Protein AF-Q8D3G1-F1 (afdb_monomer)

InterPro domains:
  IPR005648 Flagellar hook capping protein [PF03963] (71-129)

Solvent-accessible surface area (backbone atoms only — not comparable to full-atom values): 15738 Å² total; per-residue (Å²): 138,89,83,82,91,84,65,72,72,65,53,54,54,51,53,52,50,49,53,51,50,49,52,50,48,51,51,51,47,52,60,50,62,75,68,69,74,84,89,46,78,64,58,56,50,50,54,50,49,51,52,50,49,51,51,48,50,54,52,51,51,52,53,50,51,52,53,51,52,60,54,55,59,77,73,55,95,43,75,64,61,52,48,54,52,48,52,49,52,51,52,54,45,69,76,69,58,55,94,90,62,76,79,78,61,66,64,58,52,50,54,50,50,53,50,51,50,54,52,48,50,51,51,49,52,50,52,52,52,50,51,53,50,52,52,51,51,53,53,46,54,63,52,54,73,41,46,75,26,42,29,31,28,79,41,81,33,73,34,23,77,90,60,54,35,55,34,34,37,36,32,78,40,61,29,46,31,36,39,41,40,34,32,28,75,83,67,53,70,30,36,36,76,49,68,68,42,63,53,45,78,48,82,44,44,59,91,76,53,79,29,53,62,71,83,60,92,86,50,56,77,70,62,38,36,30,44,53,46,74,50,37,40,30,91,88,71,48,66,45,61,63,45,44,21,22,62,43,43,27,72,42,76,44,80,54,98,93,41,69,28,38,26,31,69,95,74,46,72,41,55,67,85,55,52,76,45,78,103

Foldseek 3Di:
DDDDDDPPPVVVVVVVVVVVVVVVVVVVVVVVVVPPDPVDPVVVVVVVVVVVVVVVVVVVVLVVVVVVLVVQCVPDLDLVSVVVSVVVVVVSQVVDDDPVDRDPCVVVVVVNVVVSVVSVVVVVVVVVVVVLVVVLVVVQVVCVVQAQWKFKFFDWAKDFLPPQFKWWKFFPAWFQKKKKWKAFLVGDIWIDIDGGGGGDIGMDGLVPGPTVVRDDPPDDRSGRIITIDMWTAHPVRDTTDMTIIYMWHFNHWDDDPSAIWTQTPPRDTDHPVRTPDID

Organism: Wigglesworthia glossinidia brevipalpis (NCBI:txid36870)

Structure (mmCIF, N/CA/C/O backbone):
data_AF-Q8D3G1-F1
#
_entry.id   AF-Q8D3G1-F1
#
loop_
_atom_site.group_PDB
_atom_site.id
_atom_site.type_symbol
_atom_site.label_atom_id
_atom_site.label_alt_id
_atom_site.label_comp_id
_atom_site.label_asym_id
_atom_site.label_entity_id
_atom_site.label_seq_id
_atom_site.pdbx_PDB_ins_code
_atom_site.Cartn_x
_atom_site.Cartn_y
_atom_site.Cartn_z
_atom_site.occupancy
_atom_site.B_iso_or_equiv
_atom_site.auth_seq_id
_atom_site.auth_comp_id
_atom_site.auth_asym_id
_atom_site.auth_atom_id
_atom_site.pdbx_PDB_model_num
ATOM 1 N N . MET A 1 1 ? -30.427 -23.379 122.576 1.00 36.78 1 MET A N 1
ATOM 2 C CA . MET A 1 1 ? -29.643 -23.859 121.419 1.00 36.78 1 MET A CA 1
ATOM 3 C C . MET A 1 1 ? -29.770 -22.807 120.321 1.00 36.78 1 MET A C 1
ATOM 5 O O . MET A 1 1 ? -30.874 -22.580 119.852 1.00 36.78 1 MET A O 1
ATOM 9 N N . LYS A 1 2 ? -28.691 -22.062 120.039 1.00 38.62 2 LYS A N 1
ATOM 10 C CA . LYS A 1 2 ? -28.601 -21.089 118.935 1.00 38.62 2 LYS A CA 1
ATOM 11 C C . LYS A 1 2 ? -28.268 -21.859 117.653 1.00 38.62 2 LYS A C 1
ATOM 13 O O . LYS A 1 2 ? -27.357 -22.680 117.692 1.00 38.62 2 LYS A O 1
ATOM 18 N N . ILE A 1 3 ? -28.962 -21.566 116.554 1.00 32.56 3 ILE A N 1
ATOM 19 C CA . ILE A 1 3 ? -28.577 -21.971 115.193 1.00 32.56 3 ILE A CA 1
ATOM 20 C C . ILE A 1 3 ? -28.277 -20.687 114.394 1.00 32.56 3 ILE A C 1
ATOM 22 O O . ILE A 1 3 ? -28.975 -19.691 114.608 1.00 32.56 3 ILE A O 1
ATOM 26 N N . PRO A 1 4 ? -27.225 -20.658 113.550 1.00 42.97 4 PRO A N 1
ATOM 27 C CA . PRO A 1 4 ? -26.613 -19.431 113.056 1.00 42.97 4 PRO A CA 1
ATOM 28 C C . PRO A 1 4 ? -26.935 -19.101 111.585 1.00 42.97 4 PRO A C 1
ATOM 30 O O . PRO A 1 4 ? -26.963 -19.965 110.718 1.00 42.97 4 PRO A O 1
ATOM 33 N N . ILE A 1 5 ? -27.128 -17.802 111.341 1.00 44.50 5 ILE A N 1
ATOM 34 C CA . ILE A 1 5 ? -26.474 -16.943 110.334 1.00 44.50 5 ILE A CA 1
ATOM 35 C C . ILE A 1 5 ? -26.160 -17.606 108.976 1.00 44.50 5 ILE A C 1
ATOM 37 O O . ILE A 1 5 ? -25.036 -18.037 108.731 1.00 44.50 5 ILE A O 1
ATOM 41 N N . SER A 1 6 ? -27.124 -17.577 108.050 1.00 45.88 6 SER A N 1
ATOM 42 C CA . SER A 1 6 ? -26.849 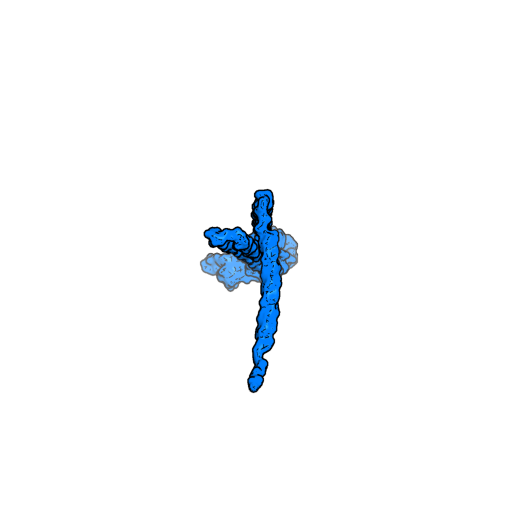-17.662 106.602 1.00 45.88 6 SER A CA 1
ATOM 43 C C . SER A 1 6 ? -27.619 -16.653 105.725 1.00 45.88 6 SER A C 1
ATOM 45 O O . SER A 1 6 ? -27.440 -16.667 104.514 1.00 45.88 6 SER A O 1
ATOM 47 N N . ASP A 1 7 ? -28.354 -15.687 106.297 1.00 49.28 7 ASP A N 1
ATOM 48 C CA . ASP A 1 7 ? -29.241 -14.800 105.508 1.00 49.28 7 ASP A CA 1
ATOM 49 C C . ASP A 1 7 ? -28.819 -13.318 105.378 1.00 49.28 7 ASP A C 1
ATOM 51 O O . ASP A 1 7 ? -29.510 -12.521 104.749 1.00 49.28 7 ASP A O 1
ATOM 55 N N . ILE A 1 8 ? -27.653 -12.909 105.892 1.00 44.62 8 ILE A N 1
ATOM 56 C CA . ILE A 1 8 ? -27.314 -11.469 106.003 1.00 44.62 8 ILE A CA 1
ATOM 57 C C . ILE A 1 8 ? -26.782 -10.848 104.687 1.00 44.62 8 ILE A C 1
ATOM 59 O O . ILE A 1 8 ? -26.778 -9.623 104.541 1.00 44.62 8 ILE A O 1
ATOM 63 N N . SER A 1 9 ? -26.356 -11.641 103.696 1.00 46.28 9 SER A N 1
ATOM 64 C CA . SER A 1 9 ? -25.830 -11.097 102.428 1.00 46.28 9 SER A CA 1
ATOM 65 C C . SER A 1 9 ? -26.921 -10.687 101.432 1.00 46.28 9 SER A C 1
ATOM 67 O O . SER A 1 9 ? -26.758 -9.679 100.754 1.00 46.28 9 SER A O 1
ATOM 69 N N . LYS A 1 10 ? -28.065 -11.383 101.384 1.00 46.00 10 LYS A N 1
ATOM 70 C CA . LYS A 1 10 ? -29.170 -11.022 100.473 1.00 46.00 10 LYS A CA 1
ATOM 71 C C . LYS A 1 10 ? -29.986 -9.826 100.972 1.00 46.00 10 LYS A C 1
ATOM 73 O O . LYS A 1 10 ? -30.471 -9.029 100.172 1.00 46.00 10 LYS A O 1
ATOM 78 N N . GLU A 1 11 ? -30.102 -9.651 102.286 1.00 44.00 11 GLU A N 1
ATOM 79 C CA . GLU A 1 11 ? -30.902 -8.567 102.863 1.00 44.00 11 GLU A CA 1
ATOM 80 C C . GLU A 1 11 ? -30.217 -7.194 102.706 1.00 44.00 11 GLU A C 1
ATOM 82 O O . GLU A 1 11 ? -30.870 -6.210 102.364 1.00 44.00 11 GLU A O 1
ATOM 87 N N . LYS A 1 12 ? -28.879 -7.124 102.814 1.00 46.31 12 LYS A N 1
ATOM 88 C CA . LYS A 1 12 ? -28.128 -5.877 102.566 1.00 46.31 12 LYS A CA 1
ATOM 89 C C . LYS A 1 12 ? -28.212 -5.400 101.114 1.00 46.31 12 LYS A C 1
ATOM 91 O O . LYS A 1 12 ? -28.358 -4.198 100.893 1.00 46.31 12 LYS A O 1
ATOM 96 N N . ASP A 1 13 ? -28.191 -6.315 100.147 1.00 45.22 13 ASP A N 1
ATOM 97 C CA . ASP A 1 13 ? -28.302 -5.960 98.728 1.00 45.22 13 ASP A CA 1
ATOM 98 C C . ASP A 1 13 ? -29.723 -5.504 98.364 1.00 45.22 13 ASP A C 1
ATOM 100 O O . ASP A 1 13 ? -29.891 -4.529 97.630 1.00 45.22 13 ASP A O 1
ATOM 104 N N . THR A 1 14 ? -30.759 -6.119 98.948 1.00 45.56 14 THR A N 1
ATOM 105 C CA . THR A 1 14 ? -32.155 -5.682 98.741 1.00 45.56 14 THR A CA 1
ATOM 106 C C . THR A 1 14 ? -32.476 -4.338 99.402 1.00 45.56 14 THR A C 1
ATOM 108 O O . THR A 1 14 ? -33.188 -3.528 98.808 1.00 45.56 14 THR A O 1
ATOM 111 N N . ILE A 1 15 ? -31.914 -4.035 100.579 1.00 49.28 15 ILE A N 1
ATOM 112 C CA . ILE A 1 15 ? -32.082 -2.729 101.244 1.00 49.28 15 ILE A CA 1
ATOM 113 C C . ILE A 1 15 ? -31.368 -1.620 100.459 1.00 49.28 15 ILE A C 1
ATOM 115 O O . ILE A 1 15 ? -31.908 -0.522 100.310 1.00 49.28 15 ILE A O 1
ATOM 119 N N . ASN A 1 16 ? -30.185 -1.899 99.903 1.00 51.44 16 ASN A N 1
ATOM 120 C CA . ASN A 1 16 ? -29.442 -0.920 99.109 1.00 51.44 16 ASN A CA 1
ATOM 121 C C . ASN A 1 16 ? -30.129 -0.653 97.757 1.00 51.44 16 ASN A C 1
ATOM 123 O O . ASN A 1 16 ? -30.261 0.499 97.342 1.00 51.44 16 ASN A O 1
ATOM 127 N N . LEU A 1 17 ? -30.679 -1.695 97.122 1.00 48.56 17 LEU A N 1
ATOM 128 C CA . LEU A 1 17 ? -31.465 -1.560 95.895 1.00 48.56 17 LEU A CA 1
ATOM 129 C C . LEU A 1 17 ? -32.792 -0.822 96.141 1.00 48.56 17 LEU A C 1
ATOM 131 O O . LEU A 1 17 ? -33.140 0.069 95.370 1.00 48.56 17 LEU A O 1
ATOM 135 N N . ASN A 1 18 ? -33.496 -1.105 97.243 1.00 47.66 18 ASN A N 1
ATOM 136 C CA . ASN A 1 18 ? -34.740 -0.413 97.599 1.00 47.66 18 ASN A CA 1
ATOM 137 C C . ASN A 1 18 ? -34.512 1.055 97.982 1.00 47.66 18 ASN A C 1
ATOM 139 O O . ASN A 1 18 ? -35.319 1.909 97.616 1.00 47.66 18 ASN A O 1
ATOM 143 N N . ASN A 1 19 ? -33.397 1.388 98.638 1.00 49.62 19 ASN A N 1
ATOM 144 C CA . ASN A 1 19 ? -33.029 2.782 98.898 1.00 49.62 19 ASN A CA 1
ATOM 145 C C . ASN A 1 19 ? -32.663 3.529 97.608 1.00 49.62 19 ASN A C 1
ATOM 147 O O . ASN A 1 19 ? -33.055 4.685 97.441 1.00 49.62 19 ASN A O 1
ATOM 151 N N . HIS A 1 20 ? -31.987 2.872 96.662 1.00 49.00 20 HIS A N 1
ATOM 152 C CA . HIS A 1 20 ? -31.660 3.472 95.368 1.00 49.00 20 HIS A CA 1
ATOM 153 C C . HIS A 1 20 ? -32.904 3.642 94.478 1.00 49.00 20 HIS A C 1
ATOM 155 O O . HIS A 1 20 ? -33.101 4.702 93.884 1.00 49.00 20 HIS A O 1
ATOM 161 N N . ILE A 1 21 ? -33.809 2.659 94.461 1.00 51.03 21 ILE A N 1
ATOM 162 C CA . ILE A 1 21 ? -35.099 2.732 93.760 1.00 51.03 21 ILE A CA 1
ATOM 163 C C . ILE A 1 21 ? -35.9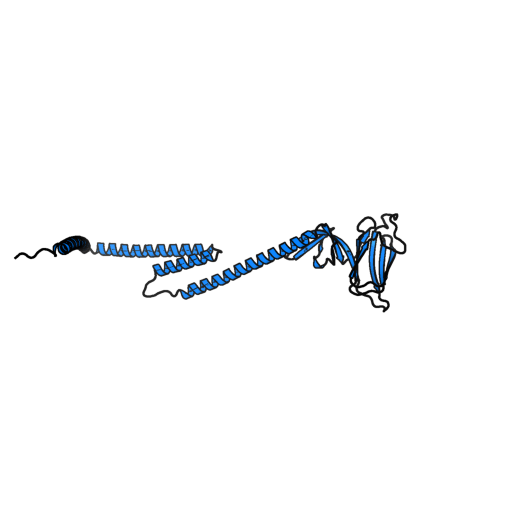98 3.806 94.385 1.00 51.03 21 ILE A C 1
ATOM 165 O O . ILE A 1 21 ? -36.608 4.579 93.648 1.00 51.03 21 ILE A O 1
ATOM 169 N N . ASN A 1 22 ? -36.037 3.937 95.714 1.00 46.34 22 ASN A N 1
ATOM 170 C CA . ASN A 1 22 ? -36.796 5.000 96.376 1.00 46.34 22 ASN A CA 1
ATOM 171 C C . ASN A 1 22 ? -36.217 6.392 96.093 1.00 46.34 22 ASN A C 1
ATOM 173 O O . ASN A 1 22 ? -36.987 7.310 95.829 1.00 46.34 22 ASN A O 1
ATOM 177 N N . GLN A 1 23 ? -34.891 6.562 96.042 1.00 50.03 23 GLN A N 1
ATOM 178 C CA . GLN A 1 23 ? -34.277 7.836 95.638 1.00 50.03 23 GLN A CA 1
ATOM 179 C C . GLN A 1 23 ? -34.524 8.173 94.159 1.00 50.03 23 GLN A C 1
ATOM 181 O O . GLN A 1 23 ? -34.777 9.333 93.827 1.00 50.03 23 GLN A O 1
ATOM 186 N N . ILE A 1 24 ? -34.512 7.177 93.267 1.00 51.19 24 ILE A N 1
ATOM 187 C CA . ILE A 1 24 ? -34.842 7.353 91.845 1.00 51.19 24 ILE A CA 1
ATOM 188 C C . ILE A 1 24 ? -36.332 7.670 91.668 1.00 51.19 24 ILE A C 1
ATOM 190 O O . ILE A 1 24 ? -36.672 8.538 90.868 1.00 51.19 24 ILE A O 1
ATOM 194 N N . ASN A 1 25 ? -37.222 7.034 92.432 1.00 44.50 25 ASN A N 1
ATOM 195 C CA . ASN A 1 25 ? -38.662 7.286 92.381 1.00 44.50 25 ASN A CA 1
ATOM 196 C C . ASN A 1 25 ? -39.054 8.617 93.035 1.00 44.50 25 ASN A C 1
ATOM 198 O O . ASN A 1 25 ? -39.962 9.272 92.534 1.00 44.50 25 ASN A O 1
ATOM 202 N N . LEU A 1 26 ? -38.352 9.066 94.081 1.00 45.19 26 LEU A N 1
ATOM 203 C CA . LEU A 1 26 ? -38.511 10.406 94.661 1.00 45.19 26 LEU A CA 1
ATOM 204 C C . LEU A 1 26 ? -37.997 11.491 93.704 1.00 45.19 26 LEU A C 1
ATOM 206 O O . LEU A 1 26 ? -38.695 12.478 93.486 1.00 45.19 26 LEU A O 1
ATOM 210 N N . LYS A 1 27 ? -36.850 11.282 93.035 1.00 49.16 27 LYS A N 1
ATOM 211 C CA . LYS A 1 27 ? -36.394 12.175 91.953 1.00 49.16 27 LYS A CA 1
ATOM 212 C C . LYS A 1 27 ? -37.366 12.179 90.773 1.00 49.16 27 LYS A C 1
ATOM 214 O O . LYS A 1 27 ? -37.709 13.249 90.291 1.00 49.16 27 LYS A O 1
ATOM 219 N N . LYS A 1 28 ? -37.865 11.020 90.329 1.00 46.47 28 LYS A N 1
ATOM 220 C CA . LYS A 1 28 ? -38.848 10.935 89.235 1.00 46.47 28 LYS A CA 1
ATOM 221 C C . LYS A 1 28 ? -40.199 11.546 89.611 1.00 46.47 28 LYS A C 1
ATOM 223 O O . LYS A 1 28 ? -40.774 12.206 88.757 1.00 46.47 28 LYS A O 1
ATOM 228 N N . ARG A 1 29 ? -40.684 11.393 90.854 1.00 41.66 29 ARG A N 1
ATOM 229 C CA . ARG A 1 29 ? -41.916 12.053 91.334 1.00 41.66 29 ARG A CA 1
ATOM 230 C C . ARG A 1 29 ? -41.744 13.563 91.472 1.00 41.66 29 ARG A C 1
ATOM 232 O O . ARG A 1 29 ? -42.650 14.264 91.045 1.00 41.66 29 ARG A O 1
ATOM 239 N N . ASN A 1 30 ? -40.602 14.067 91.947 1.00 42.06 30 ASN A N 1
ATOM 240 C CA . ASN A 1 30 ? -40.343 15.513 91.959 1.00 42.06 30 ASN A CA 1
ATOM 241 C C . ASN A 1 30 ? -40.252 16.086 90.535 1.00 42.06 30 ASN A C 1
ATOM 243 O O . ASN A 1 30 ? -40.858 17.112 90.258 1.00 42.06 30 ASN A O 1
ATOM 247 N N . ILE A 1 31 ? -39.611 15.375 89.598 1.00 42.81 31 ILE A N 1
ATOM 248 C CA . ILE A 1 31 ? -39.530 15.788 88.184 1.00 42.81 31 ILE A CA 1
ATOM 249 C C . ILE A 1 31 ? -40.897 15.694 87.472 1.00 42.81 31 ILE A C 1
ATOM 251 O O . ILE A 1 31 ? -41.153 16.460 86.546 1.00 42.81 31 ILE A O 1
ATOM 255 N N . PHE A 1 32 ? -41.784 14.778 87.883 1.00 37.66 32 PHE A N 1
ATOM 256 C CA . PHE A 1 32 ? -43.143 14.670 87.332 1.00 37.66 32 PHE A CA 1
ATOM 257 C C . PHE A 1 32 ? -44.137 15.652 87.963 1.00 37.66 32 PHE A C 1
ATOM 259 O O . PHE A 1 32 ? -45.040 16.103 87.266 1.00 37.66 32 PHE A O 1
ATOM 266 N N . GLN A 1 33 ? -43.985 16.014 89.241 1.00 40.16 33 GLN A N 1
ATOM 267 C CA . GLN A 1 33 ? -44.860 16.996 89.891 1.00 40.16 33 GLN A CA 1
ATOM 268 C C . GLN A 1 33 ? -44.444 18.449 89.618 1.00 40.16 33 GLN A C 1
ATOM 270 O O . GLN A 1 33 ? -45.322 19.301 89.565 1.00 40.16 33 GLN A O 1
ATOM 275 N N . GLU A 1 34 ? -43.173 18.733 89.306 1.00 40.91 34 GLU A N 1
ATOM 276 C CA . GLU A 1 34 ? -42.772 20.046 88.762 1.00 40.91 34 GLU A CA 1
ATOM 277 C C . GLU A 1 34 ? -43.203 20.263 87.300 1.00 40.91 34 GLU A C 1
ATOM 279 O O . GLU A 1 34 ? -43.140 21.386 86.807 1.00 40.91 34 GLU A O 1
ATOM 284 N N . LYS A 1 35 ? -43.655 19.221 86.584 1.00 46.31 35 LYS A N 1
ATOM 285 C CA . LYS A 1 35 ? -44.017 19.312 85.154 1.00 46.31 35 LYS A CA 1
ATOM 286 C C . LYS A 1 35 ? -45.497 19.129 84.818 1.00 46.31 35 LYS A C 1
ATOM 288 O O . LYS A 1 35 ? -45.833 19.131 83.638 1.00 46.31 35 LYS A O 1
ATOM 293 N N . PHE A 1 36 ? -46.384 19.020 85.805 1.00 43.00 36 PHE A N 1
ATOM 294 C CA . PHE A 1 36 ? -47.828 18.889 85.564 1.00 43.00 36 PHE A CA 1
ATOM 295 C C . PHE A 1 36 ? -48.676 19.847 86.408 1.00 43.00 36 PHE A C 1
ATOM 297 O O . PHE A 1 36 ? -49.684 19.458 86.983 1.00 43.00 36 PHE A O 1
ATOM 304 N N . PHE A 1 37 ? -48.294 21.121 86.410 1.00 42.88 37 PHE A N 1
ATOM 305 C CA . PHE A 1 37 ? -49.247 22.222 86.549 1.00 42.88 37 PHE A CA 1
ATOM 306 C C . PHE A 1 37 ? -49.003 23.190 85.392 1.00 42.88 37 PHE A C 1
ATOM 308 O O . PHE A 1 37 ? -48.173 24.088 85.476 1.00 42.88 37 PHE A O 1
ATOM 315 N N . ILE A 1 38 ? -49.680 22.948 84.267 1.00 48.56 38 ILE A N 1
ATOM 316 C CA . ILE A 1 38 ? -49.824 23.948 83.206 1.00 48.56 38 ILE A CA 1
ATOM 317 C C . ILE A 1 38 ? -51.190 24.593 83.439 1.00 48.56 38 ILE A C 1
ATOM 319 O O . ILE A 1 38 ? -52.173 24.223 82.806 1.00 48.56 38 ILE A O 1
ATOM 323 N N . ASP A 1 39 ? -51.253 25.510 84.403 1.00 45.56 39 ASP A N 1
ATOM 324 C CA . ASP A 1 39 ? -52.496 26.194 84.791 1.00 45.56 39 ASP A CA 1
ATOM 325 C C . ASP A 1 39 ? -52.767 27.468 83.977 1.00 45.56 39 ASP A C 1
ATOM 327 O O . ASP A 1 39 ? -53.707 28.202 84.266 1.00 45.56 39 ASP A O 1
ATOM 331 N N . ASN A 1 40 ? -51.995 27.733 82.918 1.00 53.28 40 ASN A N 1
ATOM 332 C CA . ASN A 1 40 ? -52.215 28.891 82.059 1.00 53.28 40 ASN A CA 1
ATOM 333 C C . ASN A 1 40 ? -52.346 28.510 80.583 1.00 53.28 40 ASN A C 1
ATOM 335 O O . ASN A 1 40 ? -51.486 27.859 79.987 1.00 53.28 40 ASN A O 1
ATOM 339 N N . THR A 1 41 ? -53.422 29.004 79.964 1.00 50.62 41 THR A N 1
ATOM 340 C CA . THR A 1 41 ? -53.713 28.904 78.524 1.00 50.62 41 THR A CA 1
ATOM 341 C C . THR A 1 41 ? -52.587 29.432 77.631 1.00 50.62 41 THR A C 1
ATOM 343 O O . THR A 1 41 ? -52.490 29.032 76.471 1.00 50.62 41 THR A O 1
ATOM 346 N N . ASP A 1 42 ? -51.724 30.298 78.162 1.00 53.75 42 ASP A N 1
ATOM 347 C CA . ASP A 1 42 ? -50.597 30.884 77.437 1.00 53.75 42 ASP A CA 1
ATOM 348 C C . ASP A 1 42 ? -49.397 29.933 77.333 1.00 53.75 42 ASP A C 1
ATOM 350 O O . ASP A 1 42 ? -48.725 29.913 76.301 1.00 53.75 42 ASP A O 1
ATOM 354 N N . ASP A 1 43 ? -49.182 29.061 78.322 1.00 46.94 43 ASP A N 1
ATOM 355 C CA . ASP A 1 43 ? -48.130 28.042 78.266 1.00 46.94 43 ASP A CA 1
ATOM 356 C C . ASP A 1 43 ? -48.500 26.924 77.286 1.00 46.94 43 ASP A C 1
ATOM 358 O O . ASP A 1 43 ? -47.661 26.486 76.500 1.00 46.94 43 ASP A O 1
ATOM 362 N N . ILE A 1 44 ? -49.778 26.525 77.235 1.00 51.88 44 ILE A N 1
ATOM 363 C CA . ILE A 1 44 ? -50.277 25.565 76.235 1.00 51.88 44 ILE A CA 1
ATOM 364 C C . ILE A 1 44 ? -50.093 26.121 74.817 1.00 51.88 44 ILE A C 1
ATOM 366 O O . ILE A 1 44 ? -49.587 25.409 73.950 1.00 51.88 44 ILE A O 1
ATOM 370 N N . LYS A 1 45 ? -50.435 27.398 74.590 1.00 54.75 45 LYS A N 1
ATOM 371 C CA . LYS A 1 45 ? -50.232 28.077 73.298 1.00 54.75 45 LYS A CA 1
ATOM 372 C C . LYS A 1 45 ? -48.756 28.215 72.934 1.00 54.75 45 LYS A C 1
ATOM 374 O O . LYS A 1 45 ? -48.391 28.073 71.771 1.00 54.75 45 LYS A O 1
ATOM 379 N N . LYS A 1 46 ? -47.888 28.475 73.912 1.00 56.53 46 LYS A N 1
ATOM 380 C CA . LYS A 1 46 ? -46.441 28.556 73.696 1.00 56.53 46 LYS A CA 1
ATOM 381 C C . LYS A 1 46 ? -45.853 27.201 73.303 1.00 56.53 46 LYS A C 1
ATOM 383 O O . LYS A 1 46 ? -45.135 27.128 72.311 1.00 56.53 46 LYS A O 1
ATOM 388 N N . TYR A 1 47 ? -46.205 26.127 74.011 1.00 47.62 47 TYR A N 1
ATOM 389 C CA . TYR A 1 47 ? -45.750 24.777 73.671 1.00 47.62 47 TYR A CA 1
ATOM 390 C C . TYR A 1 47 ? -46.342 24.272 72.348 1.00 47.62 47 TYR A C 1
ATOM 392 O O . TYR A 1 47 ? -45.632 23.615 71.585 1.00 47.62 47 TYR A O 1
ATOM 400 N N . SER A 1 48 ? -47.602 24.595 72.030 1.00 49.53 48 SER A N 1
ATOM 401 C CA . SER A 1 48 ? -48.194 24.256 70.730 1.00 49.53 48 SER A CA 1
ATOM 402 C C . SER A 1 48 ? -47.512 25.009 69.590 1.00 49.53 48 SER A C 1
ATOM 404 O O . SER A 1 48 ? -47.151 24.386 68.595 1.00 49.53 48 SER A O 1
ATOM 406 N N . ASN A 1 49 ? -47.241 26.306 69.768 1.00 56.09 49 ASN A N 1
ATOM 407 C CA . ASN A 1 49 ? -46.523 27.116 68.785 1.00 56.09 49 ASN A CA 1
ATOM 408 C C . ASN A 1 49 ? -45.065 26.659 68.626 1.00 56.09 49 ASN A C 1
ATOM 410 O O . ASN A 1 49 ? -44.557 26.635 67.513 1.00 56.09 49 ASN A O 1
ATOM 414 N N . GLU A 1 50 ? -44.380 26.248 69.698 1.00 54.59 50 GLU A N 1
ATOM 415 C CA . GLU A 1 50 ? -43.029 25.674 69.605 1.00 54.59 50 GLU A CA 1
ATOM 416 C C . GLU A 1 50 ? -43.015 24.315 68.893 1.00 54.59 50 GLU A C 1
ATOM 418 O O . GLU A 1 50 ? -42.091 24.032 68.131 1.00 54.59 50 GLU A O 1
ATOM 423 N N . LEU A 1 51 ? -44.030 23.471 69.102 1.00 48.69 51 LEU A N 1
ATOM 424 C CA . LEU A 1 51 ? -44.178 22.200 68.385 1.00 48.69 51 LEU A CA 1
ATOM 425 C C . LEU A 1 51 ? -44.496 22.415 66.902 1.00 48.69 51 LEU A C 1
ATOM 427 O O . LEU A 1 51 ? -43.972 21.690 66.056 1.00 48.69 51 LEU A O 1
ATOM 431 N N . GLU A 1 52 ? -45.329 23.401 66.585 1.00 53.25 52 GLU A N 1
ATOM 432 C CA . GLU A 1 52 ? -45.679 23.773 65.215 1.00 53.25 52 GLU A CA 1
ATOM 433 C C . GLU A 1 52 ? -44.488 24.415 64.495 1.00 53.25 52 GLU A C 1
ATOM 435 O O . GLU A 1 52 ? -44.145 23.998 63.392 1.00 53.25 52 GLU A O 1
ATOM 440 N N . ASN A 1 53 ? -43.751 25.306 65.163 1.00 56.72 53 ASN A N 1
ATOM 441 C CA . ASN A 1 53 ? -42.507 25.874 64.645 1.00 56.72 53 ASN A CA 1
ATOM 442 C C . ASN A 1 53 ? -41.432 24.806 64.427 1.00 56.72 53 ASN A C 1
ATOM 444 O O . ASN A 1 53 ? -40.819 24.791 63.366 1.00 56.72 53 ASN A O 1
ATOM 448 N N . LYS A 1 54 ? -41.254 23.852 65.350 1.00 56.25 54 LYS A N 1
ATOM 449 C CA . LYS A 1 54 ? -40.316 22.731 65.152 1.00 56.25 54 LYS A CA 1
ATOM 450 C C . LYS A 1 54 ? -40.739 21.789 64.027 1.00 56.25 54 LYS A C 1
ATOM 452 O O . LYS A 1 54 ? -39.882 21.273 63.313 1.00 56.25 54 LYS A O 1
ATOM 457 N N . LYS A 1 55 ? -42.042 21.541 63.850 1.00 57.75 55 LYS A N 1
ATOM 458 C CA . LYS A 1 55 ? -42.556 20.785 62.695 1.00 57.75 55 LYS A CA 1
ATOM 459 C C . LYS A 1 55 ? -42.282 21.529 61.390 1.00 57.75 55 LYS A C 1
ATOM 461 O O . LYS A 1 55 ? -41.833 20.905 60.433 1.00 57.75 55 LYS A O 1
ATOM 466 N N . ASN A 1 56 ? -42.497 22.841 61.380 1.00 53.78 56 ASN A N 1
ATOM 467 C CA . ASN A 1 56 ? -42.245 23.692 60.226 1.00 53.78 56 ASN A CA 1
ATOM 468 C C . ASN A 1 56 ? -40.747 23.742 59.895 1.00 53.78 56 ASN A C 1
ATOM 470 O O . ASN A 1 56 ? -40.386 23.496 58.751 1.00 53.78 56 ASN A O 1
ATOM 474 N N . GLU A 1 57 ? -39.863 23.948 60.873 1.00 61.47 57 GLU A N 1
ATOM 475 C CA . GLU A 1 57 ? -38.404 23.903 60.684 1.00 61.47 57 GLU A CA 1
ATOM 476 C C . GLU A 1 57 ? -37.941 22.557 60.126 1.00 61.47 57 GLU A C 1
ATOM 478 O O . GLU A 1 57 ? -37.221 22.522 59.131 1.00 61.47 57 GLU A O 1
ATOM 483 N N . LYS A 1 58 ? -38.425 21.442 60.688 1.00 61.47 58 LYS A N 1
ATOM 484 C CA . LYS A 1 58 ? -38.087 20.102 60.194 1.00 61.47 58 LYS A CA 1
ATOM 485 C C . LYS A 1 58 ? -38.566 19.884 58.752 1.00 61.47 58 LYS A C 1
ATOM 487 O O . LYS A 1 58 ? -37.848 19.289 57.955 1.00 61.47 58 LYS A O 1
ATOM 492 N N . PHE A 1 59 ? -39.741 20.409 58.398 1.00 55.00 59 PHE A N 1
ATOM 493 C CA . PHE A 1 59 ? -40.259 20.398 57.028 1.00 55.00 59 PHE A CA 1
ATOM 494 C C . PHE A 1 59 ? -39.418 21.274 56.081 1.00 55.00 59 PHE A C 1
ATOM 496 O O . PHE A 1 59 ? -39.164 20.892 54.938 1.00 55.00 59 PHE A O 1
ATOM 503 N N . PHE A 1 60 ? -38.947 22.439 56.531 1.00 53.53 60 PHE A N 1
ATOM 504 C CA . PHE A 1 60 ? -38.079 23.315 55.739 1.00 53.53 60 PHE A CA 1
ATOM 505 C C . PHE A 1 60 ? -36.691 22.708 55.512 1.00 53.53 60 PHE A C 1
ATOM 507 O O . PHE A 1 60 ? -36.223 22.694 54.373 1.00 53.53 60 PHE A O 1
ATOM 514 N N . GLU A 1 61 ? -36.060 22.154 56.547 1.00 60.50 61 GLU A N 1
ATOM 515 C CA . GLU A 1 61 ? -34.776 21.454 56.426 1.00 60.50 61 GLU A CA 1
ATOM 516 C C . GLU A 1 61 ? -34.881 20.251 55.487 1.00 60.50 61 GLU A C 1
ATOM 518 O O . GLU A 1 61 ? -34.048 20.086 54.597 1.00 60.50 61 GLU A O 1
ATOM 523 N N . GLU A 1 62 ? -35.952 19.465 55.603 1.00 59.19 62 GLU A N 1
ATOM 524 C CA . GLU A 1 62 ? -36.191 18.314 54.736 1.00 59.19 62 GLU A CA 1
ATOM 525 C C . GLU A 1 62 ? -36.328 18.720 53.259 1.00 59.19 62 GLU A C 1
ATOM 527 O O . GLU A 1 62 ? -35.796 18.056 52.366 1.00 59.19 62 GLU A O 1
ATOM 532 N N . ASN A 1 63 ? -37.003 19.834 52.978 1.00 54.62 63 ASN A N 1
ATOM 533 C CA . ASN A 1 63 ? -37.150 20.338 51.615 1.00 54.62 63 ASN A CA 1
ATOM 534 C C . ASN A 1 63 ? -35.851 20.946 51.060 1.00 54.62 63 ASN A C 1
ATOM 536 O O . ASN A 1 63 ? -35.598 20.847 49.857 1.00 54.62 63 ASN A O 1
ATOM 540 N N . ILE A 1 64 ? -35.001 21.528 51.909 1.00 62.62 64 ILE A N 1
ATOM 541 C CA . ILE A 1 64 ? -33.666 22.011 51.526 1.00 62.62 64 ILE A CA 1
ATOM 542 C C . ILE A 1 64 ? -32.732 20.833 51.232 1.00 62.62 64 ILE A C 1
ATOM 544 O O . ILE A 1 64 ? -32.017 20.848 50.228 1.00 62.62 64 ILE A O 1
ATOM 548 N N . GLU A 1 65 ? -32.765 19.790 52.059 1.00 60.53 65 GLU A N 1
ATOM 549 C CA . GLU A 1 65 ? -31.948 18.593 51.881 1.00 60.53 65 GLU A CA 1
ATOM 550 C C . GLU A 1 65 ? -32.361 17.829 50.616 1.00 60.53 65 GLU A C 1
ATOM 552 O O . GLU A 1 65 ? -31.506 17.526 49.780 1.00 60.53 65 GLU A O 1
ATOM 557 N N . LYS A 1 66 ? -33.672 17.651 50.381 1.00 55.31 66 LYS A N 1
ATOM 558 C CA . LYS A 1 66 ? -34.208 17.136 49.107 1.00 55.31 66 LYS A CA 1
ATOM 559 C C . LYS A 1 66 ? -33.712 17.975 47.926 1.00 55.31 66 LYS A C 1
ATOM 561 O O . LYS A 1 66 ? -33.163 17.424 46.976 1.00 55.31 66 LYS A O 1
ATOM 566 N N . LYS A 1 67 ? -33.829 19.306 47.988 1.00 55.78 67 LYS A N 1
ATOM 567 C CA . LYS A 1 67 ? -33.397 20.220 46.912 1.00 55.78 67 LYS A CA 1
ATOM 568 C C . LYS A 1 67 ? -31.892 20.149 46.622 1.00 55.78 67 LYS A C 1
ATOM 570 O O . LYS A 1 67 ? -31.498 20.224 45.458 1.00 55.78 67 LYS A O 1
ATOM 575 N N . ASN A 1 68 ? -31.055 19.982 47.643 1.00 61.66 68 ASN A N 1
ATOM 576 C CA . ASN A 1 68 ? -29.608 19.834 47.474 1.00 61.66 68 ASN A CA 1
ATOM 577 C C . ASN A 1 68 ? -29.239 18.479 46.852 1.00 61.66 68 ASN A C 1
ATOM 579 O O . ASN A 1 68 ? -28.412 18.442 45.944 1.00 61.66 68 ASN A O 1
ATOM 583 N N . ILE A 1 69 ? -29.922 17.400 47.242 1.00 59.97 69 ILE A N 1
ATOM 584 C CA . ILE A 1 69 ? -29.762 16.071 46.630 1.00 59.97 69 ILE A CA 1
ATOM 585 C C . ILE A 1 69 ? -30.175 16.103 45.147 1.00 59.97 69 ILE A C 1
ATOM 587 O O . ILE A 1 69 ? -29.433 15.628 44.289 1.00 59.97 69 ILE A O 1
ATOM 591 N N . PHE A 1 70 ? -31.297 16.750 44.806 1.00 54.34 70 PHE A N 1
ATOM 592 C CA . PHE A 1 70 ? -31.710 16.957 43.408 1.00 54.34 70 PHE A CA 1
ATOM 593 C C . PHE A 1 70 ? -30.681 17.751 42.585 1.00 54.34 70 PHE A C 1
ATOM 595 O O . PHE A 1 70 ? -30.539 17.526 41.384 1.00 54.34 70 PHE A O 1
ATOM 602 N N . LYS A 1 71 ? -29.934 18.664 43.216 1.00 54.97 71 LYS A N 1
ATOM 603 C CA . LYS A 1 71 ? -28.872 19.436 42.559 1.00 54.97 71 LYS A CA 1
ATOM 604 C C . LYS A 1 71 ? -27.605 18.604 42.317 1.00 54.97 71 LYS A C 1
ATOM 606 O O . LYS A 1 71 ? -26.981 18.764 41.273 1.00 54.97 71 LYS A O 1
ATOM 611 N N . GLU A 1 72 ? -27.240 17.710 43.236 1.00 56.22 72 GLU A N 1
ATOM 612 C CA . GLU A 1 72 ? -26.097 16.791 43.084 1.00 56.22 72 GLU A CA 1
ATOM 613 C C . GLU A 1 72 ? -26.332 15.734 41.993 1.00 56.22 72 GLU A C 1
ATOM 615 O O . GLU A 1 72 ? -25.408 15.397 41.251 1.00 56.22 72 GLU A O 1
ATOM 620 N N . ILE A 1 73 ? -27.575 15.270 41.831 1.00 54.81 73 ILE A N 1
ATOM 621 C CA . ILE A 1 73 ? -27.970 14.299 40.796 1.00 54.81 73 ILE A CA 1
ATOM 622 C C . ILE A 1 73 ? -27.701 14.826 39.375 1.00 54.81 73 ILE A C 1
ATOM 624 O O . ILE A 1 73 ? -27.252 14.068 38.518 1.00 54.81 73 ILE A O 1
ATOM 628 N N . ASN A 1 74 ? -27.882 16.125 39.128 1.00 53.38 74 ASN A N 1
ATOM 629 C CA . ASN A 1 74 ? -27.719 16.712 37.792 1.00 53.38 74 ASN A CA 1
ATOM 630 C C . ASN A 1 74 ? -26.257 16.919 37.353 1.00 53.38 74 ASN A C 1
ATOM 632 O O . ASN A 1 74 ? -26.014 17.173 36.177 1.00 53.38 74 ASN A O 1
ATOM 636 N N . ASN A 1 75 ? -25.283 16.803 38.263 1.00 53.31 75 ASN A N 1
ATOM 637 C CA . ASN A 1 75 ? -23.862 17.052 37.973 1.00 53.31 75 ASN A CA 1
ATOM 638 C C . ASN A 1 75 ? -23.002 15.776 37.899 1.00 53.31 75 ASN A C 1
ATOM 640 O O . ASN A 1 75 ? -21.793 15.855 37.681 1.00 53.31 75 ASN A O 1
ATOM 644 N N . SER A 1 76 ? -23.594 14.597 38.093 1.00 53.22 76 SER A N 1
ATOM 645 C CA . SER A 1 76 ? -22.866 13.339 38.265 1.00 53.22 76 SER A CA 1
ATOM 646 C C . SER A 1 76 ? -23.017 12.425 37.040 1.00 53.22 76 SER A C 1
ATOM 648 O O . SER A 1 76 ? -24.025 11.742 36.883 1.00 53.22 76 SER A O 1
ATOM 650 N N . ASN A 1 77 ? -21.960 12.312 36.233 1.00 59.03 77 ASN A N 1
ATOM 651 C CA . ASN A 1 77 ? -21.865 11.340 35.130 1.00 59.03 77 ASN A CA 1
ATOM 652 C C . ASN A 1 77 ? -21.439 9.926 35.593 1.00 59.03 77 ASN A C 1
ATOM 654 O O . ASN A 1 77 ? -21.038 9.101 34.772 1.00 59.03 77 ASN A O 1
ATOM 658 N N . ASN A 1 78 ? -21.447 9.648 36.903 1.00 68.19 78 ASN A N 1
ATOM 659 C CA . ASN A 1 78 ? -20.960 8.392 37.470 1.00 68.19 78 ASN A CA 1
ATOM 660 C C . ASN A 1 78 ? -22.110 7.581 38.091 1.00 68.19 78 ASN A C 1
ATOM 662 O O . ASN A 1 78 ? -22.902 8.081 38.888 1.00 68.19 78 ASN A O 1
ATOM 666 N N . LEU A 1 79 ? -22.169 6.301 37.720 1.00 68.38 79 LEU A N 1
ATOM 667 C CA . LEU A 1 79 ? -23.153 5.320 38.175 1.00 68.38 79 LEU A CA 1
ATOM 668 C C . LEU A 1 79 ? -23.142 5.155 39.707 1.00 68.38 79 LEU A C 1
ATOM 670 O O . LEU A 1 79 ? -24.184 4.908 40.314 1.00 68.38 79 LEU A O 1
ATOM 674 N N . GLN A 1 80 ? -21.967 5.318 40.325 1.00 72.25 80 GLN A N 1
ATOM 675 C CA . GLN A 1 80 ? -21.772 5.172 41.768 1.00 72.25 80 GLN A CA 1
ATOM 676 C C . GLN A 1 80 ? -22.490 6.283 42.549 1.00 72.25 80 GLN A C 1
ATOM 678 O O . GLN A 1 80 ? -23.332 6.002 43.394 1.00 72.25 80 GLN A O 1
ATOM 683 N N . SER A 1 81 ? -22.252 7.545 42.190 1.00 73.88 81 SER A N 1
ATOM 684 C CA . SER A 1 81 ? -22.850 8.705 42.861 1.00 73.88 81 SER A CA 1
ATOM 685 C C . SER A 1 81 ? -24.358 8.801 42.651 1.00 73.88 81 SER A C 1
ATOM 687 O O . SER A 1 81 ? -25.077 9.252 43.537 1.00 73.88 81 SER A O 1
ATOM 689 N N . LEU A 1 82 ? -24.868 8.327 41.513 1.00 71.19 82 LEU A N 1
ATOM 690 C CA . LEU A 1 82 ? -26.308 8.217 41.298 1.00 71.19 82 LEU A CA 1
ATOM 691 C C . LEU A 1 82 ? -26.957 7.189 42.249 1.00 71.19 82 LEU A C 1
ATOM 693 O O . LEU A 1 82 ? -28.060 7.415 42.749 1.00 71.19 82 LEU A O 1
ATOM 697 N N . THR A 1 83 ? -26.241 6.098 42.542 1.00 73.06 83 THR A N 1
ATOM 698 C CA . THR A 1 83 ? -26.671 5.066 43.499 1.00 73.06 83 THR A CA 1
ATOM 699 C C . THR A 1 83 ? -26.683 5.586 44.927 1.00 73.06 83 THR A C 1
ATOM 701 O O . THR A 1 83 ? -27.673 5.429 45.641 1.00 73.06 83 THR A O 1
ATOM 704 N N . ASP A 1 84 ? -25.614 6.272 45.317 1.00 76.75 84 ASP A N 1
ATOM 705 C CA . ASP A 1 84 ? -25.470 6.845 46.653 1.00 76.75 84 ASP A CA 1
ATOM 706 C C . ASP A 1 84 ? -26.533 7.924 46.917 1.00 76.75 84 ASP A C 1
ATOM 708 O O . ASP A 1 84 ? -27.145 7.966 47.987 1.00 76.75 84 ASP A O 1
ATOM 712 N N . ASN A 1 85 ? -26.836 8.748 45.910 1.00 71.44 85 ASN A N 1
ATOM 713 C CA . ASN A 1 85 ? -27.875 9.774 46.001 1.00 71.44 85 ASN A CA 1
ATOM 714 C C . ASN A 1 85 ? -29.285 9.180 46.112 1.00 71.44 85 ASN A C 1
ATOM 716 O O . ASN A 1 85 ? -30.125 9.704 46.847 1.00 71.44 85 ASN A O 1
ATOM 720 N N . PHE A 1 86 ? -29.551 8.064 45.435 1.00 72.38 86 PHE A N 1
ATOM 721 C CA . PHE A 1 86 ? -30.813 7.342 45.575 1.00 72.38 86 PHE A CA 1
ATOM 722 C C . PHE A 1 86 ? -30.969 6.705 46.957 1.00 72.38 86 PHE A C 1
ATOM 724 O O . PHE A 1 86 ? -32.013 6.861 47.590 1.00 72.38 86 PHE A O 1
ATOM 731 N N . LEU A 1 87 ? -29.924 6.043 47.464 1.00 77.94 87 LEU A N 1
ATOM 732 C CA . LEU A 1 87 ? -29.926 5.476 48.813 1.00 77.94 87 LEU A CA 1
ATOM 733 C C . LEU A 1 87 ? -30.137 6.566 49.870 1.00 77.94 87 LEU A C 1
ATOM 735 O O . LEU A 1 87 ? -30.892 6.363 50.819 1.00 77.94 87 LEU A O 1
ATOM 739 N N . LYS A 1 88 ? -29.551 7.751 49.667 1.00 76.19 88 LYS A N 1
ATOM 740 C CA . LYS A 1 88 ? -29.786 8.928 50.509 1.00 76.19 88 LYS A CA 1
ATOM 741 C C . LYS A 1 88 ? -31.241 9.399 50.447 1.00 76.19 88 LYS A C 1
ATOM 743 O O . LYS A 1 88 ? -31.820 9.666 51.496 1.00 76.19 88 LYS A O 1
ATOM 748 N N . MET A 1 89 ? -31.866 9.442 49.266 1.00 74.00 89 MET A N 1
ATOM 749 C CA . MET A 1 89 ? -33.300 9.750 49.157 1.00 74.00 89 MET A CA 1
ATOM 750 C C . MET A 1 89 ? -34.178 8.720 49.871 1.00 74.00 89 MET A C 1
ATOM 752 O O . MET A 1 89 ? -35.082 9.120 50.602 1.00 74.00 89 MET A O 1
ATOM 756 N N . ILE A 1 90 ? -33.912 7.420 49.703 1.00 73.69 90 ILE A N 1
ATOM 757 C CA . ILE A 1 90 ? -34.666 6.360 50.391 1.00 73.69 90 ILE A CA 1
ATOM 758 C C . ILE A 1 90 ? -34.508 6.486 51.905 1.00 73.69 90 ILE A C 1
ATOM 760 O O . ILE A 1 90 ? -35.486 6.384 52.642 1.00 73.69 90 ILE A O 1
ATOM 764 N N . LEU A 1 91 ? -33.292 6.746 52.384 1.00 74.12 91 LEU A N 1
ATOM 765 C CA . LEU A 1 91 ? -33.013 6.873 53.810 1.00 74.12 91 LEU A CA 1
ATOM 766 C C . LEU A 1 91 ? -33.704 8.103 54.417 1.00 74.12 91 LEU A C 1
ATOM 768 O O . LEU A 1 91 ? -34.285 8.007 55.498 1.00 74.12 91 LEU A O 1
ATOM 772 N N . VAL A 1 92 ? -33.707 9.235 53.706 1.00 73.00 92 VAL A N 1
ATOM 773 C CA . VAL A 1 92 ? -34.452 10.444 54.099 1.00 73.00 92 VAL A CA 1
ATOM 774 C C . VAL A 1 92 ? -35.959 10.184 54.103 1.00 73.00 92 VAL A C 1
ATOM 776 O O . VAL A 1 92 ? -36.637 10.586 55.046 1.00 73.00 92 VAL A O 1
ATOM 779 N N . GLN A 1 93 ? -36.486 9.477 53.100 1.00 65.12 93 GLN A N 1
ATOM 780 C CA . GLN A 1 93 ? -37.899 9.108 53.050 1.00 65.12 93 GLN A CA 1
ATOM 781 C C . GLN A 1 93 ? -38.269 8.217 54.238 1.00 65.12 93 GLN A C 1
ATOM 783 O O . GLN A 1 93 ? -39.154 8.601 54.989 1.00 65.12 93 GLN A O 1
ATOM 788 N N . ILE A 1 94 ? -37.558 7.110 54.489 1.00 69.12 94 ILE A N 1
ATOM 789 C CA . ILE A 1 94 ? -37.811 6.199 55.627 1.00 69.12 94 ILE A CA 1
ATOM 790 C C . ILE A 1 94 ? -37.780 6.939 56.971 1.00 69.12 94 ILE A C 1
ATOM 792 O O . ILE A 1 94 ? -38.609 6.676 57.839 1.00 69.12 94 ILE A O 1
ATOM 796 N N . LYS A 1 95 ? -36.853 7.889 57.145 1.00 69.88 95 LYS A N 1
ATOM 797 C CA . LYS A 1 95 ? -36.733 8.686 58.375 1.00 69.88 95 LYS A CA 1
ATOM 798 C C . LYS A 1 95 ? -37.946 9.598 58.628 1.00 69.88 95 LYS A C 1
ATOM 800 O O . LYS A 1 95 ? -38.187 9.957 59.780 1.00 69.88 95 LYS A O 1
ATOM 805 N N . ASN A 1 96 ? -38.688 9.967 57.581 1.00 66.50 96 ASN A N 1
ATOM 806 C CA . ASN A 1 96 ? -39.762 10.962 57.630 1.00 66.50 96 ASN A CA 1
ATOM 807 C C . ASN A 1 96 ? -41.120 10.461 57.082 1.00 66.50 96 ASN A C 1
ATOM 809 O O . ASN A 1 96 ? -42.013 11.281 56.876 1.00 66.50 96 ASN A O 1
ATOM 813 N N . GLN A 1 97 ? -41.316 9.154 56.851 1.00 66.75 97 GLN A N 1
ATOM 814 C CA . GLN A 1 97 ? -42.629 8.624 56.449 1.00 66.75 97 GLN A CA 1
ATOM 815 C C . GLN A 1 97 ? -43.588 8.508 57.640 1.00 66.75 97 GLN A C 1
ATOM 817 O O . GLN A 1 97 ? -43.185 8.235 58.772 1.00 66.75 97 GLN A O 1
ATOM 822 N N . ASP A 1 98 ? -44.879 8.670 57.355 1.00 69.25 98 ASP A N 1
ATOM 823 C CA . ASP A 1 98 ? -45.955 8.295 58.266 1.00 69.25 98 ASP A CA 1
ATOM 824 C C . ASP A 1 98 ? -46.102 6.757 58.266 1.00 69.25 98 ASP A C 1
ATOM 826 O O . ASP A 1 98 ? -46.319 6.170 57.201 1.00 69.25 98 ASP A O 1
ATOM 830 N N . PRO A 1 99 ? -46.006 6.079 59.427 1.00 62.16 99 PRO A N 1
ATOM 831 C CA . PRO A 1 99 ? -46.091 4.620 59.517 1.00 62.16 99 PRO A CA 1
ATOM 832 C C . PRO A 1 99 ? -47.441 4.038 59.068 1.00 62.16 99 PRO A C 1
ATOM 834 O O . PRO A 1 99 ? -47.542 2.828 58.874 1.00 62.16 99 PRO A O 1
ATOM 837 N N . THR A 1 100 ? -48.476 4.865 58.908 1.00 66.12 100 THR A N 1
ATOM 838 C CA . THR A 1 100 ? -49.816 4.421 58.501 1.00 66.12 100 THR A CA 1
ATOM 839 C C . THR A 1 100 ? -50.036 4.425 56.985 1.00 66.12 100 THR A C 1
ATOM 841 O O . THR A 1 100 ? -50.972 3.779 56.522 1.00 66.12 100 THR A O 1
ATOM 844 N N . HIS A 1 101 ? -49.168 5.095 56.210 1.00 62.53 101 HIS A N 1
ATOM 845 C CA . HIS A 1 101 ? -49.267 5.208 54.747 1.00 62.53 101 HIS A CA 1
ATOM 846 C C . HIS A 1 101 ? -47.877 5.231 54.085 1.00 62.53 101 HIS A C 1
ATOM 848 O O . HIS A 1 101 ? -47.386 6.296 53.700 1.00 62.53 101 HIS A O 1
ATOM 854 N N . PRO A 1 102 ? -47.223 4.068 53.938 1.00 67.94 102 PRO A N 1
ATOM 855 C CA . PRO A 1 102 ? -45.930 4.002 53.273 1.00 67.94 102 PRO A CA 1
ATOM 856 C C . PRO A 1 102 ? -46.053 4.359 51.782 1.00 67.94 102 PRO A C 1
ATOM 858 O O . PRO A 1 102 ? -46.959 3.886 51.094 1.00 67.94 102 PRO A O 1
ATOM 861 N N . ILE A 1 103 ? -45.133 5.179 51.264 1.00 64.31 103 ILE A N 1
ATOM 862 C CA . ILE A 1 103 ? -45.041 5.459 49.818 1.00 64.31 103 ILE A CA 1
ATOM 863 C C . ILE A 1 103 ? -44.482 4.219 49.105 1.00 64.31 103 ILE A C 1
ATOM 865 O O . ILE A 1 103 ? -43.545 3.587 49.596 1.00 64.31 103 ILE A O 1
ATOM 869 N N . ASP A 1 104 ? -45.023 3.889 47.926 1.00 67.62 104 ASP A N 1
ATOM 870 C CA . ASP A 1 104 ? -44.524 2.792 47.093 1.00 67.62 104 ASP A CA 1
ATOM 871 C C . ASP A 1 104 ? -43.193 3.163 46.404 1.00 67.62 104 ASP A C 1
ATOM 873 O O . ASP A 1 104 ? -43.144 3.890 45.408 1.00 67.62 104 ASP A O 1
ATOM 877 N N . ASN A 1 105 ? -42.092 2.629 46.933 1.00 64.56 105 ASN A N 1
ATOM 878 C CA . ASN A 1 105 ? -40.742 2.836 46.406 1.00 64.56 105 ASN A CA 1
ATOM 879 C C . ASN A 1 105 ? -40.488 2.109 45.067 1.00 64.56 105 ASN A C 1
ATOM 881 O O . ASN A 1 105 ? -39.456 2.344 44.433 1.00 64.56 105 ASN A O 1
ATOM 885 N N . ASN A 1 106 ? -41.406 1.254 44.594 1.00 70.56 106 ASN A N 1
ATOM 886 C CA . ASN A 1 106 ? -41.215 0.452 43.381 1.00 70.56 106 ASN A CA 1
ATOM 887 C C . ASN A 1 106 ? -41.064 1.307 42.112 1.00 70.56 106 ASN A C 1
ATOM 889 O O . ASN A 1 106 ? -40.278 0.968 41.222 1.00 70.56 106 ASN A O 1
ATOM 893 N N . HIS A 1 107 ? -41.761 2.444 42.025 1.00 67.38 107 HIS A N 1
ATOM 894 C CA . HIS A 1 107 ? -41.684 3.333 40.861 1.00 67.38 107 HIS A CA 1
ATOM 895 C C . HIS A 1 107 ? -40.317 4.029 40.752 1.00 67.38 107 HIS A C 1
ATOM 897 O O . HIS A 1 107 ? -39.739 4.107 39.668 1.00 67.38 107 HIS A O 1
ATOM 903 N N . LEU A 1 108 ? -39.754 4.470 41.882 1.00 69.00 108 LEU A N 1
ATOM 904 C CA . LEU A 1 108 ? -38.437 5.112 41.929 1.00 69.00 108 LEU A CA 1
ATOM 905 C C . LEU A 1 108 ? -37.316 4.111 41.625 1.00 69.00 108 LEU A C 1
ATOM 907 O O . LEU A 1 108 ? -36.427 4.414 40.832 1.00 69.00 108 LEU A O 1
ATOM 911 N N . THR A 1 109 ? -37.398 2.895 42.170 1.00 74.44 109 THR A N 1
ATOM 912 C CA . THR A 1 109 ? -36.470 1.799 41.843 1.00 74.44 109 THR A CA 1
ATOM 913 C C . THR A 1 109 ? -36.527 1.431 40.358 1.00 74.44 109 THR A C 1
ATOM 915 O O . THR A 1 109 ? -35.494 1.167 39.740 1.00 74.44 109 THR A O 1
ATOM 918 N N . THR A 1 110 ? -37.717 1.463 39.748 1.00 80.81 110 THR A N 1
ATOM 919 C CA . THR A 1 110 ? -37.895 1.208 38.308 1.00 80.81 110 THR A CA 1
ATOM 920 C C . THR A 1 110 ? -37.234 2.295 37.461 1.00 80.81 110 THR A C 1
ATOM 922 O O . THR A 1 110 ? -36.465 1.975 36.556 1.00 80.81 110 THR A O 1
ATOM 925 N N . GLN A 1 111 ? -37.463 3.574 37.777 1.00 73.12 111 GLN A N 1
ATOM 926 C CA . GLN A 1 111 ? -36.825 4.696 37.075 1.00 73.12 111 GLN A CA 1
ATOM 927 C C . GLN A 1 111 ? -35.303 4.683 37.230 1.00 73.12 111 GLN A C 1
ATOM 929 O O . GLN A 1 111 ? -34.572 4.911 36.267 1.00 73.12 111 GLN A O 1
ATOM 934 N N . MET A 1 112 ? -34.814 4.359 38.425 1.00 77.31 112 MET A N 1
ATOM 935 C CA . MET A 1 112 ? -33.387 4.233 38.683 1.00 77.31 112 MET A CA 1
ATOM 936 C C . MET A 1 112 ? -32.778 3.080 37.882 1.00 77.31 112 MET A C 1
ATOM 938 O O . MET A 1 112 ? -31.742 3.256 37.248 1.00 77.31 112 MET A O 1
ATOM 942 N N . THR A 1 113 ? -33.441 1.922 37.837 1.00 80.06 113 THR A N 1
ATOM 943 C CA . THR A 1 113 ? -33.004 0.770 37.032 1.00 80.06 113 THR A CA 1
ATOM 944 C C . THR A 1 113 ? -32.950 1.129 35.547 1.00 80.06 113 THR A C 1
ATOM 946 O O . THR A 1 113 ? -31.952 0.855 34.883 1.00 80.06 113 THR A O 1
ATOM 949 N N . GLN A 1 114 ? -33.974 1.813 35.027 1.00 82.69 114 GLN A N 1
ATOM 950 C CA . GLN A 1 114 ? -33.983 2.324 33.653 1.00 82.69 114 GLN A CA 1
ATOM 951 C C . GLN A 1 114 ? -32.807 3.282 33.404 1.00 82.69 114 GLN A C 1
ATOM 953 O O . GLN A 1 114 ? -32.087 3.131 32.416 1.00 82.69 114 GLN A O 1
ATOM 958 N N . MET A 1 115 ? -32.532 4.200 34.333 1.00 79.12 115 MET A N 1
ATOM 959 C CA . MET A 1 115 ? -31.387 5.109 34.245 1.00 79.12 115 MET A CA 1
ATOM 960 C C . MET A 1 115 ? -30.041 4.362 34.295 1.00 79.12 115 MET A C 1
ATOM 962 O O . MET A 1 115 ? -29.156 4.656 33.494 1.00 79.12 115 MET A O 1
ATOM 966 N N . HIS A 1 116 ? -29.897 3.340 35.145 1.00 81.62 116 HIS A N 1
ATOM 967 C CA . HIS A 1 116 ? -28.719 2.465 35.183 1.00 81.62 116 HIS A CA 1
ATOM 968 C C . HIS A 1 116 ? -28.497 1.735 33.863 1.00 81.62 116 HIS A C 1
ATOM 970 O O . HIS A 1 116 ? -27.359 1.649 33.405 1.00 81.62 116 HIS A O 1
ATOM 976 N N . THR A 1 117 ? -29.562 1.228 33.236 1.00 85.56 117 THR A N 1
ATOM 977 C CA . THR A 1 117 ? -29.442 0.578 31.925 1.00 85.56 117 THR A CA 1
ATOM 978 C C . THR A 1 117 ? -29.023 1.570 30.844 1.00 85.56 117 THR A C 1
ATOM 980 O O . THR A 1 117 ? -28.119 1.264 30.071 1.00 85.56 117 THR A O 1
ATOM 983 N N . ALA A 1 118 ? -29.587 2.782 30.834 1.00 85.62 118 ALA A N 1
ATOM 984 C CA . ALA A 1 118 ? -29.214 3.828 29.885 1.00 85.62 118 ALA A CA 1
ATOM 985 C C . ALA A 1 118 ? -27.743 4.257 30.044 1.00 85.62 118 ALA A C 1
ATOM 987 O O . ALA A 1 118 ? -27.000 4.290 29.064 1.00 85.62 118 ALA A O 1
ATOM 988 N N . LEU A 1 119 ? -27.293 4.498 31.278 1.00 83.00 119 LEU A N 1
ATOM 989 C CA . LEU A 1 119 ? -25.894 4.820 31.585 1.00 83.00 119 LEU A CA 1
ATOM 990 C C . LEU A 1 119 ? -24.952 3.645 31.296 1.00 83.00 119 LEU A C 1
ATOM 992 O O . LEU A 1 119 ? -23.828 3.840 30.835 1.00 83.00 119 LEU A O 1
ATOM 996 N N . GLY A 1 120 ? -25.409 2.414 31.534 1.00 85.19 120 GLY A N 1
ATOM 997 C CA . GLY A 1 120 ? -24.697 1.198 31.158 1.00 85.19 120 GLY A CA 1
ATOM 998 C C . GLY A 1 120 ? -24.467 1.128 29.650 1.00 85.19 120 GLY A C 1
ATOM 999 O O . GLY A 1 120 ? -23.339 0.903 29.219 1.00 85.19 120 GLY A O 1
ATOM 1000 N N . ILE A 1 121 ? -25.499 1.404 28.848 1.00 88.88 121 ILE A N 1
ATOM 1001 C CA . ILE A 1 121 ? -25.407 1.480 27.382 1.00 88.88 121 ILE A CA 1
ATOM 1002 C C . ILE A 1 121 ? -24.464 2.608 26.950 1.00 88.88 121 ILE A C 1
ATOM 1004 O O . ILE A 1 121 ? -23.640 2.409 26.062 1.00 88.88 121 ILE A O 1
ATOM 1008 N N . GLU A 1 122 ? -24.522 3.777 27.588 1.00 87.81 122 GLU A N 1
ATOM 1009 C CA . GLU A 1 122 ? -23.599 4.878 27.297 1.00 87.81 122 GLU A CA 1
ATOM 1010 C C . GLU A 1 122 ? -22.139 4.487 27.573 1.00 87.81 122 GLU A C 1
ATOM 1012 O O . GLU A 1 122 ? -21.260 4.719 26.739 1.00 87.81 122 GLU A O 1
ATOM 1017 N N . LYS A 1 123 ? -21.874 3.840 28.716 1.00 88.19 123 LYS A N 1
ATOM 1018 C CA . LYS A 1 123 ? -20.541 3.336 29.063 1.00 88.19 123 LYS A CA 1
ATOM 1019 C C . LYS A 1 123 ? -20.074 2.275 28.070 1.00 88.19 123 LYS A C 1
ATOM 1021 O O . LYS A 1 123 ? -18.928 2.328 27.636 1.00 88.19 123 LYS A O 1
ATOM 1026 N N . LEU A 1 124 ? -20.955 1.358 27.672 1.00 90.38 124 LEU A N 1
ATOM 1027 C CA . LEU A 1 124 ? -20.656 0.367 26.638 1.00 90.38 124 LEU A CA 1
ATOM 1028 C C . LEU A 1 124 ? -20.303 1.040 25.309 1.00 90.38 124 LEU A C 1
ATOM 1030 O O . LEU A 1 124 ? -19.294 0.690 24.705 1.00 90.38 124 LEU A O 1
ATOM 1034 N N . ASN A 1 125 ? -21.066 2.048 24.885 1.00 90.56 125 ASN A N 1
ATOM 1035 C CA . ASN A 1 125 ? -20.771 2.810 23.674 1.00 90.56 125 ASN A CA 1
ATOM 1036 C C . ASN A 1 125 ? -19.401 3.501 23.753 1.00 90.56 125 ASN A C 1
ATOM 1038 O O . ASN A 1 125 ? -18.640 3.440 22.788 1.00 90.56 125 ASN A O 1
ATOM 1042 N N . LYS A 1 126 ? -19.053 4.098 24.901 1.00 92.38 126 LYS A N 1
ATOM 1043 C CA . LYS A 1 126 ? -17.722 4.683 25.145 1.00 92.38 126 LYS A CA 1
ATOM 1044 C C . LYS A 1 126 ? -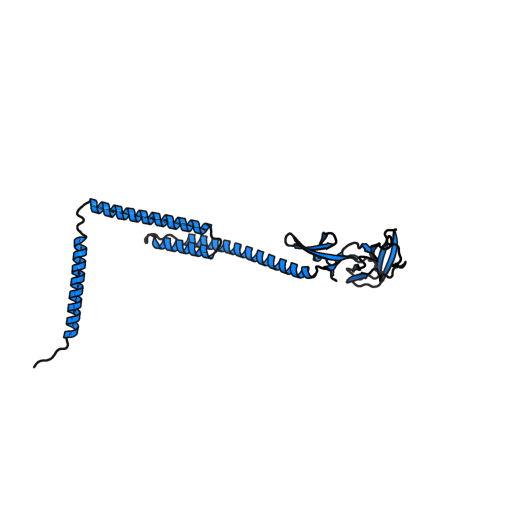16.616 3.631 25.062 1.00 92.38 126 LYS A C 1
ATOM 1046 O O . LYS A 1 126 ? -15.659 3.822 24.320 1.00 92.38 126 LYS A O 1
ATOM 1051 N N . SER A 1 127 ? -16.778 2.485 25.724 1.00 92.38 127 SER A N 1
ATOM 1052 C CA . SER A 1 127 ? -15.805 1.389 25.649 1.00 92.38 127 SER A CA 1
ATOM 1053 C C . SER A 1 127 ? -15.649 0.843 24.227 1.00 92.38 127 SER A C 1
ATOM 1055 O O . SER A 1 127 ? -14.536 0.562 23.797 1.00 92.38 127 SER A O 1
ATOM 1057 N N . ILE A 1 128 ? -16.730 0.745 23.447 1.00 93.69 128 ILE A N 1
ATOM 1058 C CA . ILE A 1 128 ? -16.663 0.349 22.031 1.00 93.69 128 ILE A CA 1
ATOM 1059 C C . ILE A 1 128 ? -15.890 1.389 21.206 1.00 93.69 128 ILE A C 1
ATOM 1061 O O . ILE A 1 128 ? -15.092 1.023 20.339 1.00 93.69 128 ILE A O 1
ATOM 1065 N N . GLN A 1 129 ? -16.091 2.682 21.469 1.00 91.31 129 GLN A N 1
ATOM 1066 C CA . GLN A 1 129 ? -15.328 3.749 20.817 1.00 91.31 129 GLN A CA 1
ATOM 1067 C C . GLN A 1 129 ? -13.836 3.683 21.169 1.00 91.31 129 GLN A C 1
ATOM 1069 O O . GLN A 1 129 ? -13.007 3.814 20.269 1.00 91.31 129 GLN A O 1
ATOM 1074 N N . GLU A 1 130 ? -13.491 3.427 22.430 1.00 92.75 130 GLU A N 1
ATOM 1075 C CA . GLU A 1 130 ? -12.107 3.227 22.879 1.00 92.75 130 GLU A CA 1
ATOM 1076 C C . GLU A 1 130 ? -11.473 2.001 22.210 1.00 92.75 130 GLU A C 1
ATOM 1078 O O . GLU A 1 130 ? -10.384 2.105 21.651 1.00 92.75 130 GLU A O 1
ATOM 1083 N N . ILE A 1 131 ? -12.181 0.865 22.155 1.00 92.31 131 ILE A N 1
ATOM 1084 C CA . ILE A 1 131 ? -11.713 -0.341 21.453 1.00 92.31 131 ILE A CA 1
ATOM 1085 C C . ILE A 1 131 ? -11.429 -0.027 19.982 1.00 92.31 131 ILE A C 1
ATOM 1087 O O . ILE A 1 131 ? -10.365 -0.378 19.468 1.00 92.31 131 ILE A O 1
ATOM 1091 N N . LYS A 1 132 ? -12.338 0.683 19.303 1.00 89.19 132 LYS A N 1
ATOM 1092 C CA . LYS A 1 132 ? -12.135 1.111 17.913 1.00 89.19 132 LYS A CA 1
ATOM 1093 C C . LYS A 1 132 ? -10.891 1.994 17.769 1.00 89.19 132 LYS A C 1
ATOM 1095 O O . LYS A 1 132 ? -10.142 1.829 16.809 1.00 89.19 132 LYS A O 1
ATOM 1100 N N . GLN A 1 133 ? -10.649 2.915 18.702 1.00 87.81 133 GLN A N 1
ATOM 1101 C CA . GLN A 1 133 ? -9.439 3.743 18.696 1.00 87.81 133 GLN A CA 1
ATOM 1102 C C . GLN A 1 133 ? -8.174 2.896 18.876 1.00 87.81 133 GLN A C 1
ATOM 1104 O O . GLN A 1 133 ? -7.222 3.065 18.117 1.00 87.81 133 GLN A O 1
ATOM 1109 N N . THR A 1 134 ? -8.171 1.938 19.804 1.00 89.62 134 THR A N 1
ATOM 1110 C CA . THR A 1 134 ? -7.042 1.020 20.003 1.00 89.62 134 THR A CA 1
ATOM 1111 C C . THR A 1 134 ? -6.775 0.162 18.765 1.00 89.62 134 THR A C 1
ATOM 1113 O O . THR A 1 134 ? -5.620 0.017 18.364 1.00 89.62 134 THR A O 1
ATOM 1116 N N . MET A 1 135 ? -7.818 -0.356 18.109 1.00 88.00 135 MET A N 1
ATOM 1117 C CA . MET A 1 135 ? -7.681 -1.100 16.850 1.00 88.00 135 MET A CA 1
ATOM 1118 C C . MET A 1 135 ? -7.081 -0.229 15.740 1.00 88.00 135 MET A C 1
ATOM 1120 O O . MET A 1 135 ? -6.144 -0.656 15.065 1.00 88.00 135 MET A O 1
ATOM 1124 N N . ASN A 1 136 ? -7.553 1.014 15.597 1.00 85.38 136 ASN A N 1
ATOM 1125 C CA . ASN A 1 136 ? -6.999 1.963 14.630 1.00 85.38 136 ASN A CA 1
ATOM 1126 C C . ASN A 1 136 ? -5.520 2.270 14.915 1.00 85.38 136 ASN A C 1
ATOM 1128 O O . ASN A 1 136 ? -4.708 2.288 13.993 1.00 85.38 136 ASN A O 1
ATOM 1132 N N . ASN A 1 137 ? -5.145 2.456 16.183 1.00 85.75 137 ASN A N 1
ATOM 1133 C CA . ASN A 1 137 ? -3.753 2.687 16.577 1.00 85.75 137 ASN A CA 1
ATOM 1134 C C . ASN A 1 137 ? -2.866 1.471 16.277 1.00 85.75 137 ASN A C 1
ATOM 1136 O O . ASN A 1 137 ? -1.738 1.630 15.817 1.00 85.75 137 ASN A O 1
ATOM 1140 N N . SER A 1 138 ? -3.372 0.252 16.480 1.00 87.94 138 SER A N 1
ATOM 1141 C CA . SER A 1 138 ? -2.651 -0.969 16.106 1.00 87.94 138 SER A CA 1
ATOM 1142 C C . SER A 1 138 ? -2.414 -1.041 14.594 1.00 87.94 138 SER A C 1
ATOM 1144 O O . SER A 1 138 ? -1.292 -1.296 14.153 1.00 87.94 138 SER A O 1
ATOM 1146 N N . GLN A 1 139 ? -3.433 -0.727 13.788 1.00 86.69 139 GLN A N 1
ATOM 1147 C CA . GLN A 1 139 ? -3.285 -0.630 12.337 1.00 86.69 139 GLN A CA 1
ATOM 1148 C C . GLN A 1 139 ? -2.272 0.453 11.941 1.00 86.69 139 GLN A C 1
ATOM 1150 O O . GLN A 1 139 ? -1.442 0.208 11.068 1.00 86.69 139 GLN A O 1
ATOM 1155 N N . TYR A 1 140 ? -2.279 1.615 12.607 1.00 85.44 140 TYR A N 1
ATOM 1156 C CA . TYR A 1 140 ? -1.278 2.663 12.382 1.00 85.44 140 TYR A CA 1
ATOM 1157 C C . TYR A 1 140 ? 0.138 2.156 12.624 1.00 85.44 140 TYR A C 1
ATOM 1159 O O . TYR A 1 140 ? 0.993 2.363 11.774 1.00 85.44 140 TYR A O 1
ATOM 1167 N N . ILE A 1 141 ? 0.386 1.464 13.738 1.00 87.94 141 ILE A N 1
ATOM 1168 C CA . ILE A 1 141 ? 1.713 0.926 14.063 1.00 87.94 141 ILE A CA 1
ATOM 1169 C C . ILE A 1 141 ? 2.167 -0.060 12.979 1.00 87.94 141 ILE A C 1
ATOM 1171 O O . ILE A 1 141 ? 3.285 0.048 12.475 1.00 87.94 141 ILE A O 1
ATOM 1175 N N . ASN A 1 142 ? 1.284 -0.960 12.545 1.00 88.06 142 ASN A N 1
ATOM 1176 C CA . ASN A 1 142 ? 1.601 -1.912 11.479 1.00 88.06 142 ASN A CA 1
ATOM 1177 C C . ASN A 1 142 ? 1.955 -1.217 10.156 1.00 88.06 142 ASN A C 1
ATOM 1179 O O . ASN A 1 142 ? 2.919 -1.611 9.501 1.00 88.06 142 ASN A O 1
ATOM 1183 N N . LEU A 1 143 ? 1.218 -0.166 9.786 1.00 87.50 143 LEU A N 1
ATOM 1184 C CA . LEU A 1 143 ? 1.487 0.619 8.579 1.00 87.50 143 LEU A CA 1
ATOM 1185 C C . LEU A 1 143 ? 2.678 1.572 8.746 1.00 87.50 143 LEU A C 1
ATOM 1187 O O . LEU A 1 143 ? 3.330 1.908 7.763 1.00 87.50 143 LEU A O 1
ATOM 1191 N N . SER A 1 144 ? 3.007 1.990 9.970 1.00 87.81 144 SER A N 1
ATOM 1192 C CA . SER A 1 144 ? 4.168 2.845 10.240 1.00 87.81 144 SER A CA 1
ATOM 1193 C C . SER A 1 144 ? 5.480 2.140 9.892 1.00 87.81 144 SER A C 1
ATOM 1195 O O . SER A 1 144 ? 6.404 2.778 9.398 1.00 87.81 144 SER A O 1
ATOM 1197 N N . ASN A 1 145 ? 5.514 0.806 10.000 1.00 89.38 145 ASN A N 1
ATOM 1198 C CA . ASN A 1 145 ? 6.623 -0.020 9.518 1.00 89.38 145 ASN A CA 1
ATOM 1199 C C . ASN A 1 145 ? 6.801 0.027 7.991 1.00 89.38 145 ASN A C 1
ATOM 1201 O O . ASN A 1 145 ? 7.805 -0.467 7.479 1.00 89.38 145 ASN A O 1
ATOM 1205 N N . TRP A 1 146 ? 5.819 0.543 7.247 1.00 89.88 146 TRP A N 1
ATOM 1206 C CA . TRP A 1 146 ? 5.902 0.705 5.797 1.00 89.88 146 TRP A CA 1
ATOM 1207 C C . TRP A 1 146 ? 6.400 2.097 5.404 1.00 89.88 146 TRP A C 1
ATOM 1209 O O . TRP A 1 146 ? 6.737 2.307 4.244 1.00 89.88 146 TRP A O 1
ATOM 1219 N N . ILE A 1 147 ? 6.478 3.047 6.342 1.00 90.94 147 ILE A N 1
ATOM 1220 C CA . ILE A 1 147 ? 7.044 4.371 6.074 1.00 90.94 147 ILE A CA 1
ATOM 1221 C C . ILE A 1 147 ? 8.511 4.208 5.670 1.00 90.94 147 ILE A C 1
ATOM 1223 O O . ILE A 1 147 ? 9.276 3.488 6.308 1.00 90.94 147 ILE A O 1
ATOM 1227 N N . GLY A 1 148 ? 8.893 4.864 4.577 1.00 89.06 148 GLY A N 1
ATOM 1228 C CA . GLY A 1 148 ? 10.211 4.742 3.962 1.00 89.06 148 GLY A CA 1
ATOM 1229 C C . GLY A 1 148 ? 10.386 3.495 3.095 1.00 89.06 148 GLY A C 1
ATOM 1230 O O . GLY A 1 148 ? 11.359 3.431 2.347 1.00 89.06 148 GLY A O 1
ATOM 1231 N N . LYS A 1 149 ? 9.454 2.532 3.134 1.00 90.62 149 LYS A N 1
ATOM 1232 C CA . LYS A 1 149 ? 9.473 1.385 2.225 1.00 90.62 149 LYS A CA 1
ATOM 1233 C C . LYS A 1 149 ? 8.938 1.761 0.853 1.00 90.62 149 LYS A C 1
ATOM 1235 O O . LYS A 1 149 ? 8.091 2.649 0.698 1.00 90.62 149 LYS A O 1
ATOM 1240 N N . THR A 1 150 ? 9.425 1.031 -0.137 1.00 89.12 150 THR A N 1
ATOM 1241 C CA . THR A 1 150 ? 8.950 1.116 -1.511 1.00 89.12 150 THR A CA 1
ATOM 1242 C C . THR A 1 150 ? 7.844 0.092 -1.713 1.00 89.12 150 THR A C 1
ATOM 1244 O O . THR A 1 150 ? 7.963 -1.064 -1.312 1.00 89.12 150 THR A O 1
ATOM 1247 N N . VAL A 1 151 ? 6.743 0.516 -2.319 1.00 91.19 151 VAL A N 1
ATOM 1248 C CA . VAL A 1 151 ? 5.596 -0.339 -2.613 1.00 91.19 151 VAL A CA 1
ATOM 1249 C C . VAL A 1 151 ? 5.253 -0.300 -4.089 1.00 91.19 151 VAL A C 1
ATOM 1251 O O . VAL A 1 151 ? 5.459 0.703 -4.771 1.00 91.19 151 VAL A O 1
ATOM 1254 N N . MET A 1 152 ? 4.706 -1.409 -4.574 1.00 91.50 152 MET A N 1
ATOM 1255 C CA . MET A 1 152 ? 4.165 -1.521 -5.921 1.00 91.50 152 MET A CA 1
ATOM 1256 C C . MET A 1 152 ? 2.657 -1.342 -5.870 1.00 91.50 152 MET A C 1
ATOM 1258 O O . MET A 1 152 ? 1.960 -2.087 -5.176 1.00 91.50 152 MET A O 1
ATOM 1262 N N . ILE A 1 153 ? 2.173 -0.367 -6.627 1.00 92.56 153 ILE A N 1
ATOM 1263 C CA . ILE A 1 153 ? 0.752 -0.045 -6.743 1.00 92.56 153 ILE A CA 1
ATOM 1264 C C . ILE A 1 153 ? 0.340 -0.067 -8.207 1.00 92.56 153 ILE A C 1
ATOM 1266 O O . ILE A 1 153 ? 1.160 0.167 -9.100 1.00 92.56 153 ILE A O 1
ATOM 1270 N N . GLU A 1 154 ? -0.938 -0.324 -8.455 1.00 92.69 154 GLU A N 1
ATOM 1271 C CA . GLU A 1 154 ? -1.482 -0.291 -9.807 1.00 92.69 154 GLU A CA 1
ATOM 1272 C C . GLU A 1 154 ? -1.368 1.121 -10.410 1.00 92.69 154 GLU A C 1
ATOM 1274 O O . GLU A 1 154 ? -1.666 2.143 -9.778 1.00 92.69 154 GLU A O 1
ATOM 1279 N N . GLY A 1 155 ? -0.895 1.190 -11.652 1.00 91.31 155 GLY A N 1
ATOM 1280 C CA . GLY A 1 155 ? -0.825 2.430 -12.408 1.00 91.31 155 GLY A CA 1
ATOM 1281 C C . GLY A 1 155 ? 0.174 2.383 -13.553 1.00 91.31 155 GLY A C 1
ATOM 1282 O O . GLY A 1 155 ? 0.931 1.433 -13.714 1.00 91.31 155 GLY A O 1
ATOM 1283 N N . ASN A 1 156 ? 0.192 3.457 -14.337 1.00 89.81 156 ASN A N 1
ATOM 1284 C CA . ASN A 1 156 ? 1.076 3.592 -15.491 1.00 89.81 156 ASN A CA 1
ATOM 1285 C C . ASN A 1 156 ? 2.449 4.106 -15.035 1.00 89.81 156 ASN A C 1
ATOM 1287 O O . ASN A 1 156 ? 2.546 5.275 -14.641 1.00 89.81 156 ASN A O 1
ATOM 1291 N N . PRO A 1 157 ? 3.502 3.273 -15.055 1.00 89.06 157 PRO A N 1
ATOM 1292 C CA . PRO A 1 157 ? 4.825 3.685 -14.623 1.00 89.06 157 PRO A CA 1
ATOM 1293 C C . PRO A 1 157 ? 5.436 4.643 -15.644 1.00 89.06 157 PRO A C 1
ATOM 1295 O O . PRO A 1 157 ? 5.402 4.401 -16.853 1.00 89.06 157 PRO A O 1
ATOM 1298 N N . ILE A 1 158 ? 6.042 5.710 -15.131 1.00 90.06 158 ILE A N 1
ATOM 1299 C CA . ILE A 1 158 ? 7.031 6.499 -15.861 1.00 90.06 158 ILE A CA 1
ATOM 1300 C C . ILE A 1 158 ? 8.353 6.238 -15.155 1.00 90.06 158 ILE A C 1
ATOM 1302 O O . ILE A 1 158 ? 8.517 6.603 -13.989 1.00 90.06 158 ILE A O 1
ATOM 1306 N N . ILE A 1 159 ? 9.254 5.555 -15.847 1.00 90.94 159 ILE A N 1
ATOM 1307 C CA . ILE A 1 159 ? 10.543 5.123 -15.308 1.00 90.94 159 ILE A CA 1
ATOM 1308 C C . ILE A 1 159 ? 11.666 5.912 -15.954 1.00 90.94 159 ILE A C 1
ATOM 1310 O O . ILE A 1 159 ? 11.545 6.364 -17.091 1.00 90.94 159 ILE A O 1
ATOM 1314 N N . SER A 1 160 ? 12.767 6.067 -15.230 1.00 88.62 160 SER A N 1
ATOM 1315 C CA . SER A 1 160 ? 13.978 6.682 -15.758 1.00 88.62 160 SER A CA 1
ATOM 1316 C C . SER A 1 160 ? 15.176 5.794 -15.473 1.00 88.62 160 SER A C 1
ATOM 1318 O O . SER A 1 160 ? 15.286 5.247 -14.376 1.00 88.62 160 SER A O 1
ATOM 1320 N N . PHE A 1 161 ? 16.092 5.680 -16.434 1.00 86.25 161 PHE A N 1
ATOM 1321 C CA . PHE A 1 161 ? 17.315 4.888 -16.279 1.00 86.25 161 PHE A CA 1
ATOM 1322 C C . PHE A 1 161 ? 18.172 5.346 -15.078 1.00 86.25 161 PHE A C 1
ATOM 1324 O O . PHE A 1 161 ? 18.793 4.526 -14.399 1.00 86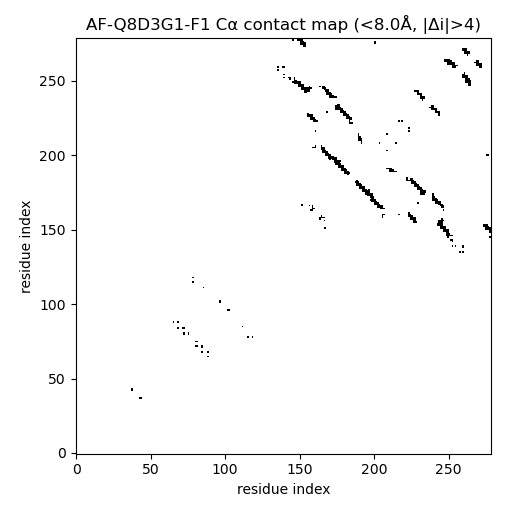.25 161 PHE A O 1
ATOM 1331 N N . ASN A 1 162 ? 18.137 6.648 -14.774 1.00 82.38 162 ASN A N 1
ATOM 1332 C CA . ASN A 1 162 ? 18.892 7.281 -13.688 1.00 82.38 162 ASN A CA 1
ATOM 1333 C C . ASN A 1 162 ? 18.058 7.538 -12.418 1.00 82.38 162 ASN A C 1
ATOM 1335 O O . ASN A 1 162 ? 18.616 7.917 -11.392 1.00 82.38 162 ASN A O 1
ATOM 1339 N N . GLY A 1 163 ? 16.735 7.364 -12.483 1.00 81.56 163 GLY A N 1
ATOM 1340 C CA . GLY A 1 163 ? 15.801 7.693 -11.403 1.00 81.56 163 GLY A CA 1
ATOM 1341 C C . GLY A 1 163 ? 15.051 6.469 -10.884 1.00 81.56 163 GLY A C 1
ATOM 1342 O O . GLY A 1 163 ? 15.651 5.495 -10.431 1.00 81.56 163 GLY A O 1
ATOM 1343 N N . ASN A 1 164 ? 13.718 6.513 -10.951 1.00 80.06 164 ASN A N 1
ATOM 1344 C CA . ASN A 1 164 ? 12.875 5.366 -10.617 1.00 80.06 164 ASN A CA 1
ATOM 1345 C C . ASN A 1 164 ? 13.074 4.264 -11.660 1.00 80.06 164 ASN A C 1
ATOM 1347 O O . ASN A 1 164 ? 12.534 4.335 -12.764 1.00 80.06 164 ASN A O 1
ATOM 1351 N N . THR A 1 165 ? 13.866 3.262 -11.292 1.00 85.12 165 THR A N 1
ATOM 1352 C CA . THR A 1 165 ? 14.255 2.149 -12.170 1.00 85.12 165 THR A CA 1
ATOM 1353 C C . THR A 1 165 ? 13.359 0.924 -12.013 1.00 85.12 165 THR A C 1
ATOM 1355 O O . THR A 1 165 ? 13.309 0.097 -12.923 1.00 85.12 165 THR A O 1
ATOM 1358 N N . ASN A 1 166 ? 12.647 0.819 -10.887 1.00 90.19 166 ASN A N 1
ATOM 1359 C CA . ASN A 1 166 ? 11.787 -0.309 -10.542 1.00 90.19 166 ASN A CA 1
ATOM 1360 C C . ASN A 1 166 ? 10.359 -0.109 -11.065 1.00 90.19 166 ASN A C 1
ATOM 1362 O O . ASN A 1 166 ? 9.749 0.948 -10.892 1.00 90.19 166 ASN A O 1
ATOM 1366 N N . TYR A 1 167 ? 9.813 -1.157 -11.670 1.00 92.94 167 TYR A N 1
ATOM 1367 C CA . TYR A 1 167 ? 8.431 -1.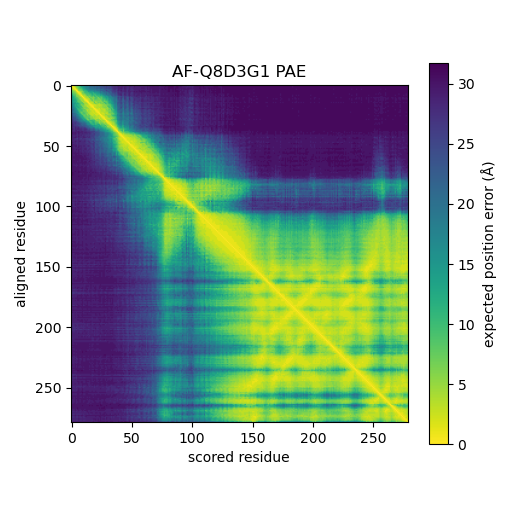246 -12.137 1.00 92.94 167 TYR A CA 1
ATOM 1368 C C . TYR A 1 167 ? 8.010 -2.715 -12.171 1.00 92.94 167 TYR A C 1
ATOM 1370 O O . TYR A 1 167 ? 8.775 -3.599 -11.790 1.00 92.94 167 TYR A O 1
ATOM 1378 N N . GLY A 1 168 ? 6.791 -3.011 -12.598 1.00 93.75 168 GLY A N 1
ATOM 1379 C CA . GLY A 1 168 ? 6.374 -4.396 -12.731 1.00 93.75 168 GLY A CA 1
ATOM 1380 C C . GLY A 1 168 ? 4.999 -4.547 -13.336 1.00 93.75 168 GLY A C 1
ATOM 1381 O O . GLY A 1 168 ? 4.402 -3.587 -13.821 1.00 93.75 168 GLY A O 1
ATOM 1382 N N . PHE A 1 169 ? 4.496 -5.769 -13.271 1.00 95.19 169 PHE A N 1
ATOM 1383 C CA . PHE A 1 169 ? 3.139 -6.094 -13.670 1.00 95.19 169 PHE A CA 1
ATOM 1384 C C . PHE A 1 169 ? 2.579 -7.236 -12.818 1.00 95.19 169 PHE A C 1
ATOM 1386 O O . PHE A 1 169 ? 3.326 -8.039 -12.253 1.00 95.19 169 PHE A O 1
ATOM 1393 N N . GLN A 1 170 ? 1.256 -7.316 -12.731 1.00 95.12 170 GLN A N 1
ATOM 1394 C CA . GLN A 1 170 ? 0.536 -8.424 -12.115 1.00 95.12 170 GLN A CA 1
ATOM 1395 C C . GLN A 1 170 ? -0.272 -9.168 -13.175 1.00 95.12 170 GLN A C 1
ATOM 1397 O O . GLN A 1 170 ? -1.022 -8.547 -13.926 1.00 95.12 170 GLN A O 1
ATOM 1402 N N . LEU A 1 171 ? -0.143 -10.496 -13.203 1.00 95.00 171 LEU A N 1
ATOM 1403 C CA . LEU A 1 171 ? -0.983 -11.392 -13.998 1.00 95.00 171 LEU A CA 1
ATOM 1404 C C . LEU A 1 171 ? -2.035 -12.050 -13.114 1.00 95.00 171 LEU A C 1
ATOM 1406 O O . LEU A 1 171 ? -1.695 -12.794 -12.187 1.00 95.00 171 LEU A O 1
ATOM 1410 N N . SER A 1 172 ? -3.305 -11.877 -13.468 1.00 91.31 172 SER A N 1
ATOM 1411 C CA . SER A 1 172 ? -4.408 -12.566 -12.786 1.00 91.31 172 SER A CA 1
ATOM 1412 C C . SER A 1 172 ? -4.493 -14.054 -13.149 1.00 91.31 172 SER A C 1
ATOM 1414 O O . SER A 1 172 ? -4.968 -14.859 -12.357 1.00 91.31 172 SER A O 1
ATOM 1416 N N . THR A 1 173 ? -4.012 -14.452 -14.331 1.00 93.19 173 THR A N 1
ATOM 1417 C CA . THR A 1 173 ? -3.981 -15.855 -14.793 1.00 93.19 173 THR A CA 1
ATOM 1418 C C . THR A 1 173 ? -2.677 -16.148 -15.540 1.00 93.19 173 THR A C 1
ATOM 1420 O O . THR A 1 173 ? -1.895 -15.233 -15.788 1.00 93.19 173 THR A O 1
ATOM 1423 N N . LYS A 1 174 ? -2.394 -17.417 -15.871 1.00 93.94 174 LYS A N 1
ATOM 1424 C CA . LYS A 1 174 ? -1.208 -17.761 -16.678 1.00 93.94 174 LYS A CA 1
ATOM 1425 C C . LYS A 1 174 ? -1.259 -17.063 -18.049 1.00 93.94 174 LYS A C 1
ATOM 1427 O O . LYS A 1 174 ? -2.341 -16.960 -18.630 1.00 93.94 174 LYS A O 1
ATOM 1432 N N . SER A 1 175 ? -0.100 -16.646 -18.561 1.00 94.50 175 SER A N 1
ATOM 1433 C CA . SER A 1 175 ? 0.043 -16.096 -19.911 1.00 94.50 175 SER A CA 1
ATOM 1434 C C . SER A 1 175 ? 1.187 -16.755 -20.677 1.00 94.50 175 SER A C 1
ATOM 1436 O O . SER A 1 175 ? 2.306 -16.834 -20.165 1.00 94.50 175 SER A O 1
ATOM 1438 N N . ASP A 1 176 ? 0.941 -17.174 -21.916 1.00 94.12 176 ASP A N 1
ATOM 1439 C CA . ASP A 1 176 ? 1.983 -17.745 -22.779 1.00 94.12 176 ASP A CA 1
ATOM 1440 C C . ASP A 1 176 ? 2.958 -16.668 -23.259 1.00 94.12 176 ASP A C 1
ATOM 1442 O O . ASP A 1 176 ? 4.162 -16.912 -23.315 1.00 94.12 176 ASP A O 1
ATOM 1446 N N . ASN A 1 177 ? 2.462 -15.465 -23.563 1.00 94.38 177 ASN A N 1
ATOM 1447 C CA . ASN A 1 177 ? 3.281 -14.332 -23.980 1.00 94.38 177 ASN A CA 1
ATOM 1448 C C . ASN A 1 177 ? 2.880 -13.071 -23.213 1.00 94.38 177 ASN A C 1
ATOM 1450 O O . ASN A 1 177 ? 1.696 -12.762 -23.072 1.00 94.38 177 ASN A O 1
ATOM 1454 N N . VAL A 1 178 ? 3.872 -12.327 -22.732 1.00 95.38 178 VAL A N 1
ATOM 1455 C CA . VAL A 1 178 ? 3.702 -10.982 -22.176 1.00 95.38 178 VAL A CA 1
ATOM 1456 C C . VAL A 1 178 ? 4.667 -10.050 -22.886 1.00 95.38 178 VAL A C 1
ATOM 1458 O O . VAL A 1 178 ? 5.869 -10.302 -22.912 1.00 95.38 178 VAL A O 1
ATOM 1461 N N . PHE A 1 179 ? 4.138 -8.982 -23.465 1.00 94.94 179 PHE A N 1
ATOM 1462 C CA . PHE A 1 179 ? 4.891 -7.973 -24.190 1.00 94.94 179 PHE A CA 1
ATOM 1463 C C . PHE A 1 179 ? 5.037 -6.728 -23.324 1.00 94.94 179 PHE A C 1
ATOM 1465 O O . PHE A 1 179 ? 4.049 -6.120 -22.916 1.00 94.94 179 PHE A O 1
ATOM 1472 N N . LEU A 1 180 ? 6.282 -6.341 -23.076 1.00 95.38 180 LEU A N 1
ATOM 1473 C CA . LEU A 1 180 ? 6.650 -5.054 -22.513 1.00 95.38 180 LEU A CA 1
ATOM 1474 C C . LEU A 1 180 ? 6.929 -4.092 -23.665 1.00 95.38 180 LEU A C 1
ATOM 1476 O O . LEU A 1 180 ? 7.741 -4.382 -24.542 1.00 95.38 180 LEU A O 1
ATOM 1480 N N . THR A 1 181 ? 6.270 -2.939 -23.645 1.00 95.56 181 THR A N 1
ATOM 1481 C CA . THR A 1 181 ? 6.552 -1.825 -24.548 1.00 95.56 181 THR A CA 1
ATOM 1482 C C . THR A 1 181 ? 6.973 -0.614 -23.730 1.00 95.56 181 THR A C 1
ATOM 1484 O O . THR A 1 181 ? 6.217 -0.122 -22.893 1.00 95.56 181 THR A O 1
ATOM 1487 N N . LEU A 1 182 ? 8.182 -0.129 -23.987 1.00 94.12 182 LEU A N 1
ATOM 1488 C CA . LEU A 1 182 ? 8.725 1.098 -23.426 1.00 94.12 182 LEU A CA 1
ATOM 1489 C C . LEU A 1 182 ? 8.750 2.165 -24.514 1.00 94.12 182 LEU A C 1
ATOM 1491 O O . LEU A 1 182 ? 9.269 1.927 -25.603 1.00 94.12 182 LEU A O 1
ATOM 1495 N N . THR A 1 183 ? 8.197 3.337 -24.224 1.00 94.12 183 THR A N 1
ATOM 1496 C CA . THR A 1 183 ? 8.179 4.471 -25.156 1.00 94.12 183 THR A CA 1
ATOM 1497 C C . THR A 1 183 ? 8.904 5.648 -24.532 1.00 94.12 183 THR A C 1
ATOM 1499 O O . THR A 1 183 ? 8.506 6.092 -23.453 1.00 94.12 183 THR A O 1
ATOM 1502 N N . ASP A 1 184 ? 9.965 6.133 -25.176 1.00 92.62 184 ASP A N 1
ATOM 1503 C CA . ASP A 1 184 ? 10.676 7.326 -24.707 1.00 92.62 184 ASP A CA 1
ATOM 1504 C C . ASP A 1 184 ? 9.924 8.627 -25.052 1.00 92.62 184 ASP A C 1
ATOM 1506 O O . ASP A 1 184 ? 8.912 8.615 -25.758 1.00 92.62 184 ASP A O 1
ATOM 1510 N N . LEU A 1 185 ? 10.389 9.763 -24.523 1.00 89.19 185 LEU A N 1
ATOM 1511 C CA . LEU A 1 185 ? 9.765 11.074 -24.765 1.00 89.19 185 LEU A CA 1
ATOM 1512 C C . LEU A 1 185 ? 9.849 11.530 -26.231 1.00 89.19 185 LEU A C 1
ATOM 1514 O O . LEU A 1 185 ? 9.067 12.381 -26.647 1.00 89.19 185 LEU A O 1
ATOM 1518 N N . GLU A 1 186 ? 10.779 10.968 -27.002 1.00 89.50 186 GLU A N 1
ATOM 1519 C CA . GLU A 1 186 ? 10.961 11.248 -28.429 1.00 89.50 186 GLU A CA 1
ATOM 1520 C C . GLU A 1 186 ? 10.092 10.330 -29.310 1.00 89.50 186 GLU A C 1
ATOM 1522 O O . GLU A 1 186 ? 10.020 10.521 -30.522 1.00 89.50 186 GLU A O 1
ATOM 1527 N N . GLY A 1 187 ? 9.391 9.363 -28.707 1.00 89.88 187 GLY A N 1
ATOM 1528 C CA . GLY A 1 187 ? 8.492 8.434 -29.387 1.00 89.88 187 GLY A CA 1
ATOM 1529 C C . GLY A 1 187 ? 9.158 7.147 -29.879 1.00 89.88 187 GLY A C 1
ATOM 1530 O O . GLY A 1 187 ? 8.496 6.347 -30.543 1.00 89.88 187 GLY A O 1
ATOM 1531 N N . ASN A 1 188 ? 10.429 6.897 -29.550 1.00 91.56 188 ASN A N 1
ATOM 1532 C CA . ASN A 1 188 ? 11.073 5.630 -29.887 1.00 91.56 188 ASN A CA 1
ATOM 1533 C C . ASN A 1 188 ? 10.527 4.506 -29.002 1.00 91.56 188 ASN A C 1
ATOM 1535 O O . ASN A 1 188 ? 10.275 4.686 -27.807 1.00 91.56 188 ASN A O 1
ATOM 1539 N N . ILE A 1 189 ? 10.369 3.326 -29.601 1.00 94.06 189 ILE A N 1
ATOM 1540 C CA . ILE A 1 189 ? 9.741 2.168 -28.968 1.00 94.06 189 ILE A CA 1
ATOM 1541 C C . ILE A 1 189 ? 10.777 1.062 -28.761 1.00 94.06 189 ILE A C 1
ATOM 1543 O O . ILE A 1 189 ? 11.443 0.649 -29.708 1.00 94.06 189 ILE A O 1
ATOM 1547 N N . TYR A 1 190 ? 10.842 0.536 -27.540 1.00 93.75 190 TYR A N 1
ATOM 1548 C CA . TYR A 1 190 ? 11.693 -0.581 -27.137 1.00 93.75 190 TYR A CA 1
ATOM 1549 C C . TYR A 1 190 ? 10.790 -1.703 -26.627 1.00 93.75 190 TYR A C 1
ATOM 1551 O O . TYR A 1 190 ? 9.904 -1.458 -25.804 1.00 93.75 190 TYR A O 1
ATOM 1559 N N . LYS A 1 191 ? 10.965 -2.924 -27.140 1.00 95.06 191 LYS A N 1
ATOM 1560 C CA . LYS A 1 191 ? 10.082 -4.053 -26.814 1.00 95.06 191 LYS A CA 1
ATOM 1561 C C . LYS A 1 191 ? 10.842 -5.205 -26.189 1.00 95.06 191 LYS A C 1
ATOM 1563 O O . LYS A 1 191 ? 11.928 -5.539 -26.646 1.00 95.06 191 LYS A O 1
ATOM 1568 N N . GLU A 1 192 ? 10.236 -5.847 -25.205 1.00 94.94 192 GLU A N 1
ATOM 1569 C CA . GLU A 1 192 ? 10.721 -7.086 -24.597 1.00 94.94 192 GLU A CA 1
ATOM 1570 C C . GLU A 1 192 ? 9.557 -8.078 -24.492 1.00 94.94 192 GLU A C 1
ATOM 1572 O O . GLU A 1 192 ? 8.396 -7.680 -24.376 1.00 94.94 192 GLU A O 1
ATOM 1577 N N . GLN A 1 193 ? 9.851 -9.374 -24.578 1.00 94.31 193 GLN A N 1
ATOM 1578 C CA . GLN A 1 193 ? 8.843 -10.426 -24.500 1.00 94.31 193 GLN A CA 1
ATOM 1579 C C . GLN A 1 193 ? 9.222 -11.448 -23.433 1.00 94.31 193 GLN A C 1
ATOM 1581 O O . GLN A 1 193 ? 10.299 -12.041 -23.477 1.00 94.31 193 GLN A O 1
ATOM 1586 N N . PHE A 1 194 ? 8.277 -11.729 -22.544 1.00 93.56 194 PHE A N 1
ATOM 1587 C CA . PHE A 1 194 ? 8.349 -12.808 -21.569 1.00 93.56 194 PHE A CA 1
ATOM 1588 C C . PHE A 1 194 ? 7.451 -13.963 -22.015 1.00 93.56 194 PHE A C 1
ATOM 1590 O O . PHE A 1 194 ? 6.355 -13.738 -22.533 1.00 93.56 194 PHE A O 1
ATOM 1597 N N . LYS A 1 195 ? 7.911 -15.202 -21.822 1.00 93.94 195 LYS A N 1
ATOM 1598 C CA . LYS A 1 195 ? 7.197 -16.413 -22.250 1.00 93.94 195 LYS A CA 1
ATOM 1599 C C . LYS A 1 195 ? 6.812 -17.287 -21.061 1.00 93.94 195 LYS A C 1
ATOM 1601 O O . LYS A 1 195 ? 7.593 -17.415 -20.122 1.00 93.94 195 LYS A O 1
ATOM 1606 N N . ASN A 1 196 ? 5.654 -17.937 -21.154 1.00 93.12 196 ASN A N 1
ATOM 1607 C CA . ASN A 1 196 ? 5.151 -18.946 -20.217 1.00 93.12 196 ASN A CA 1
ATOM 1608 C C . ASN A 1 196 ? 5.148 -18.480 -18.751 1.00 93.12 196 ASN A C 1
ATOM 1610 O O . ASN A 1 196 ? 5.678 -19.153 -17.862 1.00 93.12 196 ASN A O 1
ATOM 1614 N N . LEU A 1 197 ? 4.548 -17.320 -18.494 1.00 94.69 197 LEU A N 1
ATOM 1615 C CA . LEU A 1 197 ? 4.408 -16.781 -17.147 1.00 94.69 197 LEU A CA 1
ATOM 1616 C C . LEU A 1 197 ? 3.180 -17.365 -16.443 1.00 94.69 197 LEU A C 1
ATOM 1618 O O . LEU A 1 197 ? 2.123 -17.587 -17.036 1.00 94.69 197 LEU A O 1
ATOM 1622 N N . LYS A 1 198 ? 3.315 -17.614 -15.141 1.00 94.56 198 LYS A N 1
ATOM 1623 C CA . LYS A 1 198 ? 2.196 -18.011 -14.278 1.00 94.56 198 LYS A CA 1
ATOM 1624 C C . LYS A 1 198 ? 1.478 -16.755 -13.775 1.00 94.56 198 LYS A C 1
ATOM 1626 O O . LYS A 1 198 ? 1.959 -15.640 -13.949 1.00 94.56 198 LYS A O 1
ATOM 1631 N N . SER A 1 199 ? 0.328 -16.938 -13.132 1.00 94.44 199 SER A N 1
ATOM 1632 C CA . SER A 1 199 ? -0.270 -15.851 -12.354 1.00 94.44 199 SER A CA 1
ATOM 1633 C C . SER A 1 199 ? 0.679 -15.436 -11.228 1.00 94.44 199 SER A C 1
ATOM 1635 O O . SER A 1 199 ? 1.314 -16.290 -10.605 1.00 94.44 199 SER A O 1
ATOM 1637 N N . GLY A 1 200 ? 0.784 -14.133 -10.983 1.00 93.38 200 GLY A N 1
ATOM 1638 C CA . GLY A 1 200 ? 1.663 -13.587 -9.960 1.00 93.38 200 GLY A CA 1
ATOM 1639 C C . GLY A 1 200 ? 2.077 -12.150 -10.239 1.00 93.38 200 GLY A C 1
ATOM 1640 O O . GLY A 1 200 ? 1.661 -11.536 -11.222 1.00 93.38 200 GLY A O 1
ATOM 1641 N N . VAL A 1 201 ? 2.905 -11.623 -9.341 1.00 93.88 201 VAL A N 1
ATOM 1642 C CA . VAL A 1 201 ? 3.484 -10.281 -9.428 1.00 93.88 201 VAL A CA 1
ATOM 1643 C C . VAL A 1 201 ? 4.928 -10.404 -9.895 1.00 93.88 201 VAL A C 1
ATOM 1645 O O . VAL A 1 201 ? 5.732 -11.085 -9.260 1.00 93.88 201 VAL A O 1
ATOM 1648 N N . TYR A 1 202 ? 5.258 -9.723 -10.986 1.00 93.62 202 TYR A N 1
ATOM 1649 C CA . TYR A 1 202 ? 6.588 -9.707 -11.579 1.00 93.62 202 TYR A CA 1
ATOM 1650 C C . TYR A 1 202 ? 7.200 -8.318 -11.419 1.00 93.62 202 TYR A C 1
ATOM 1652 O O . TYR A 1 202 ? 6.661 -7.330 -11.919 1.00 93.62 202 TYR A O 1
ATOM 1660 N N . LYS A 1 203 ? 8.327 -8.249 -10.705 1.00 92.38 203 LYS A N 1
ATOM 1661 C CA . LYS A 1 203 ? 9.116 -7.026 -10.513 1.00 92.38 203 LYS A CA 1
ATOM 1662 C C . LYS A 1 203 ? 10.214 -6.969 -11.576 1.00 92.38 203 LYS A C 1
ATOM 1664 O O . LYS A 1 203 ? 10.909 -7.957 -11.795 1.00 92.38 203 LYS A O 1
ATOM 1669 N N . LEU A 1 204 ? 10.366 -5.816 -12.213 1.00 92.56 204 LEU A N 1
ATOM 1670 C CA . LEU A 1 204 ? 11.328 -5.540 -13.273 1.00 92.56 204 LEU A CA 1
ATOM 1671 C C . LEU A 1 204 ? 12.170 -4.310 -12.919 1.00 92.56 204 LEU A C 1
ATOM 1673 O O . LEU A 1 204 ? 11.716 -3.399 -12.224 1.00 92.56 204 LEU A O 1
ATOM 1677 N N . ASN A 1 205 ? 13.397 -4.276 -13.437 1.00 91.44 205 ASN A N 1
ATOM 1678 C CA . ASN A 1 205 ? 14.278 -3.119 -13.349 1.00 91.44 205 ASN A CA 1
ATOM 1679 C C . ASN A 1 205 ? 14.766 -2.737 -14.746 1.00 91.44 205 ASN A C 1
ATOM 1681 O O . ASN A 1 205 ? 15.213 -3.594 -15.507 1.00 91.44 205 ASN A O 1
ATOM 1685 N N . ILE A 1 206 ? 14.703 -1.448 -15.074 1.00 90.38 206 ILE A N 1
ATOM 1686 C CA . ILE A 1 206 ? 15.040 -0.944 -16.412 1.00 90.38 206 ILE A CA 1
ATOM 1687 C C . ILE A 1 206 ? 16.496 -1.195 -16.806 1.00 90.38 206 ILE A C 1
ATOM 1689 O O . ILE A 1 206 ? 16.784 -1.370 -17.984 1.00 90.38 206 ILE A O 1
ATOM 1693 N N . LYS A 1 207 ? 17.408 -1.263 -15.831 1.00 87.06 207 LYS A N 1
ATOM 1694 C CA . LYS A 1 207 ? 18.835 -1.515 -16.069 1.00 87.06 207 LYS A CA 1
ATOM 1695 C C . LYS A 1 207 ? 19.115 -2.945 -16.533 1.00 87.06 207 LYS A C 1
ATOM 1697 O O . LYS A 1 207 ? 20.145 -3.184 -17.148 1.00 87.06 207 LYS A O 1
ATOM 1702 N N . ASN A 1 208 ? 18.188 -3.866 -16.264 1.00 88.25 208 ASN A N 1
ATOM 1703 C CA . ASN A 1 208 ? 18.289 -5.279 -16.625 1.00 88.25 208 ASN A CA 1
ATOM 1704 C C . ASN A 1 208 ? 17.314 -5.661 -17.755 1.00 88.25 208 ASN A C 1
ATOM 1706 O O . ASN A 1 208 ? 17.088 -6.848 -17.983 1.00 88.25 208 ASN A O 1
ATOM 1710 N N . ALA A 1 209 ? 16.687 -4.679 -18.412 1.00 88.88 209 ALA A N 1
ATOM 1711 C CA . ALA A 1 209 ? 15.702 -4.924 -19.459 1.00 88.88 209 ALA A CA 1
ATOM 1712 C C . ALA A 1 209 ? 16.388 -5.389 -20.753 1.00 88.88 209 ALA A C 1
ATOM 1714 O O . ALA A 1 209 ? 17.292 -4.724 -21.263 1.00 88.88 209 ALA A O 1
ATOM 1715 N N . ASN A 1 210 ? 15.934 -6.513 -21.309 1.00 90.12 210 ASN A N 1
ATOM 1716 C CA . ASN A 1 210 ? 16.480 -7.101 -22.535 1.00 90.12 210 ASN A CA 1
ATOM 1717 C C . ASN A 1 210 ? 15.643 -6.685 -23.748 1.00 90.12 210 ASN A C 1
ATOM 1719 O O . ASN A 1 210 ? 15.074 -7.513 -24.464 1.00 90.12 210 ASN A O 1
ATOM 1723 N N . THR A 1 211 ? 15.522 -5.378 -23.958 1.00 90.88 211 THR A N 1
ATOM 1724 C CA . THR A 1 211 ? 14.685 -4.830 -25.023 1.00 90.88 211 THR A CA 1
ATOM 1725 C C . THR A 1 211 ? 15.359 -4.908 -26.389 1.00 90.88 211 THR A C 1
ATOM 1727 O O . THR A 1 211 ? 16.583 -4.891 -26.510 1.00 90.88 211 THR A O 1
ATOM 1730 N N . ASN A 1 212 ? 14.544 -4.910 -27.441 1.00 90.50 212 ASN A N 1
ATOM 1731 C CA . ASN A 1 212 ? 14.976 -4.686 -28.812 1.00 90.50 212 ASN A CA 1
ATOM 1732 C C . ASN A 1 212 ? 14.263 -3.440 -29.385 1.00 90.50 212 ASN A C 1
ATOM 1734 O O . ASN A 1 212 ? 13.027 -3.449 -29.455 1.00 90.50 212 ASN A O 1
ATOM 1738 N N . PRO A 1 213 ? 14.990 -2.377 -29.788 1.00 89.69 213 PRO A N 1
ATOM 1739 C CA . PRO A 1 213 ? 16.441 -2.182 -29.633 1.00 89.69 213 PRO A CA 1
ATOM 1740 C C . PRO A 1 213 ? 16.882 -2.147 -2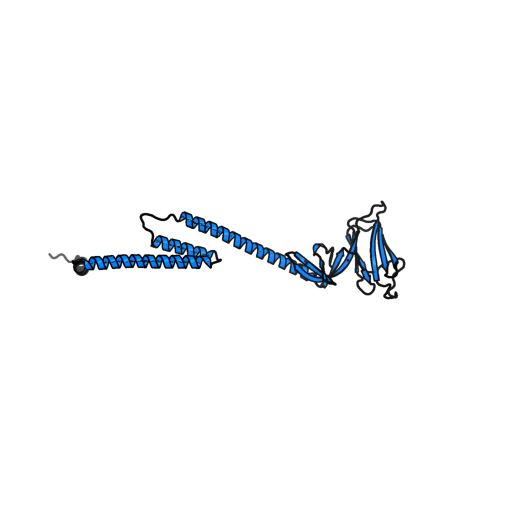8.156 1.00 89.69 213 PRO A C 1
ATOM 1742 O O . PRO A 1 213 ? 16.053 -1.979 -27.261 1.00 89.69 213 PRO A O 1
ATOM 1745 N N . ALA A 1 214 ? 18.176 -2.333 -27.886 1.00 88.06 214 ALA A N 1
ATOM 1746 C CA . ALA A 1 214 ? 18.705 -2.294 -26.521 1.00 88.06 214 ALA A CA 1
ATOM 1747 C C . ALA A 1 214 ? 18.732 -0.854 -25.980 1.00 88.06 214 ALA A C 1
ATOM 1749 O O . ALA A 1 214 ? 19.120 0.079 -26.690 1.00 88.06 214 ALA A O 1
ATOM 1750 N N . ILE A 1 215 ? 18.340 -0.674 -24.717 1.00 86.75 215 ILE A N 1
ATOM 1751 C CA . ILE A 1 215 ? 18.474 0.603 -24.005 1.00 86.75 215 ILE A CA 1
ATOM 1752 C C . ILE A 1 215 ? 19.922 0.748 -23.522 1.00 86.75 215 ILE A C 1
ATOM 1754 O O . ILE A 1 215 ? 20.500 -0.197 -22.991 1.00 86.75 215 ILE A O 1
ATOM 1758 N N . ASN A 1 216 ? 20.512 1.932 -23.701 1.00 80.06 216 ASN A N 1
ATOM 1759 C CA . ASN A 1 216 ? 21.891 2.220 -23.305 1.00 80.06 216 ASN A CA 1
ATOM 1760 C C . ASN A 1 216 ? 21.939 3.379 -22.297 1.00 80.06 216 ASN A C 1
ATOM 1762 O O . ASN A 1 216 ? 21.262 4.393 -22.472 1.00 80.06 216 ASN A O 1
ATOM 1766 N N . GLU A 1 217 ? 22.787 3.259 -21.274 1.00 78.81 217 GLU A N 1
ATOM 1767 C CA . GLU A 1 217 ? 23.016 4.303 -20.266 1.00 78.81 217 GLU A CA 1
ATOM 1768 C C . GLU A 1 217 ? 23.574 5.613 -20.852 1.00 78.81 217 GLU A C 1
ATOM 1770 O O . GLU A 1 217 ? 23.384 6.688 -20.283 1.00 78.81 217 GLU A O 1
ATOM 1775 N N . ASN A 1 218 ? 24.217 5.536 -22.019 1.00 83.38 218 ASN A N 1
ATOM 1776 C CA . ASN A 1 218 ? 24.821 6.669 -22.718 1.00 83.38 218 ASN A CA 1
ATOM 1777 C C . ASN A 1 218 ? 23.817 7.491 -23.540 1.00 83.38 218 ASN A C 1
ATOM 1779 O O . ASN A 1 218 ? 24.204 8.455 -24.200 1.00 83.38 218 ASN A O 1
ATOM 1783 N N . PHE A 1 219 ? 22.530 7.133 -23.531 1.00 85.38 219 PHE A N 1
ATOM 1784 C CA . PHE A 1 219 ? 21.506 7.953 -24.170 1.00 85.38 219 PHE A CA 1
ATOM 1785 C C . PHE A 1 219 ? 21.426 9.354 -23.533 1.00 85.38 219 PHE A C 1
ATOM 1787 O O . PHE A 1 219 ? 21.694 9.515 -22.336 1.00 85.38 219 PHE A O 1
ATOM 1794 N N . PRO A 1 220 ? 21.053 10.390 -24.308 1.00 84.31 220 PRO A N 1
ATOM 1795 C CA . PRO A 1 220 ? 20.789 11.711 -23.747 1.00 84.31 220 PRO A CA 1
ATOM 1796 C C . PRO A 1 220 ? 19.644 11.642 -22.724 1.00 84.31 220 PRO A C 1
ATOM 1798 O O . PRO A 1 220 ? 18.768 10.782 -22.817 1.00 84.31 220 PRO A O 1
ATOM 1801 N N . GLU A 1 221 ? 19.619 12.563 -21.755 1.00 82.06 221 GLU A N 1
ATOM 1802 C CA . GLU A 1 221 ? 18.590 12.590 -20.695 1.00 82.06 221 GLU A CA 1
ATOM 1803 C C . GLU A 1 221 ? 17.154 12.663 -21.246 1.00 82.06 221 GLU A C 1
ATOM 1805 O O . GLU A 1 221 ? 16.244 12.074 -20.660 1.00 82.06 221 GLU A O 1
ATOM 1810 N N . SER A 1 222 ? 16.952 13.275 -22.422 1.00 80.31 222 SER A N 1
ATOM 1811 C CA . SER A 1 222 ? 15.659 13.289 -23.128 1.00 80.31 222 SER A CA 1
ATOM 1812 C C . SER A 1 222 ? 15.132 11.888 -23.465 1.00 80.31 222 SER A C 1
ATOM 1814 O O . SER A 1 222 ? 13.922 11.676 -23.489 1.00 80.31 222 SER A O 1
ATOM 1816 N N . ARG A 1 223 ? 16.026 10.913 -23.663 1.00 84.56 223 ARG A N 1
ATOM 1817 C CA . ARG A 1 223 ? 15.715 9.528 -24.058 1.00 84.56 223 ARG A CA 1
ATOM 1818 C C . ARG A 1 223 ? 15.855 8.516 -22.928 1.00 84.56 223 ARG A C 1
ATOM 1820 O O . ARG A 1 223 ? 15.780 7.316 -23.164 1.00 84.56 223 ARG A O 1
ATOM 1827 N N . LYS A 1 224 ? 16.077 8.982 -21.699 1.00 86.50 224 LYS A N 1
ATOM 1828 C CA . LYS A 1 224 ? 16.241 8.121 -20.518 1.00 86.50 224 LYS A CA 1
ATOM 1829 C C . LYS A 1 224 ? 14.961 7.924 -19.723 1.00 86.50 224 LYS A C 1
ATOM 1831 O O . LYS A 1 224 ? 14.983 7.168 -18.756 1.00 86.50 224 LYS A O 1
ATOM 1836 N N . THR A 1 225 ? 13.878 8.601 -20.100 1.00 90.94 225 THR A N 1
ATOM 1837 C CA . THR A 1 225 ? 12.565 8.484 -19.459 1.00 90.94 225 THR A CA 1
ATOM 1838 C C . THR A 1 225 ? 11.614 7.722 -20.367 1.00 90.94 225 THR A C 1
ATOM 1840 O O . THR A 1 225 ? 11.463 8.086 -21.530 1.00 90.94 225 THR A O 1
ATOM 1843 N N . PHE A 1 226 ? 10.951 6.704 -19.823 1.00 92.56 226 PHE A N 1
ATOM 1844 C CA . PHE A 1 226 ? 10.104 5.788 -20.576 1.00 92.56 226 PHE A CA 1
ATOM 1845 C C . PHE A 1 226 ? 8.719 5.659 -19.945 1.00 92.56 226 PHE A C 1
ATOM 1847 O O . PHE A 1 226 ? 8.581 5.484 -18.731 1.00 92.56 226 PHE A O 1
ATOM 1854 N N . LYS A 1 227 ? 7.687 5.688 -20.787 1.00 93.69 227 LYS A N 1
ATOM 1855 C CA . LYS A 1 227 ? 6.339 5.232 -20.450 1.00 93.69 227 LYS A CA 1
ATOM 1856 C C . LYS A 1 227 ? 6.267 3.722 -20.652 1.00 93.69 227 LYS A C 1
ATOM 1858 O O . LYS A 1 227 ? 6.639 3.230 -21.716 1.00 93.69 227 LYS A O 1
ATOM 1863 N N . VAL A 1 228 ? 5.778 3.008 -19.644 1.00 94.38 228 VAL A N 1
ATOM 1864 C CA . VAL A 1 228 ? 5.693 1.542 -19.650 1.00 94.38 228 VAL A CA 1
ATOM 1865 C C . VAL A 1 228 ? 4.275 1.091 -19.989 1.00 94.38 228 VAL A C 1
ATOM 1867 O O . VAL A 1 228 ? 3.313 1.588 -19.401 1.00 94.38 228 VAL A O 1
ATOM 1870 N N . ASN A 1 229 ? 4.148 0.133 -20.905 1.00 94.81 229 ASN A N 1
ATOM 1871 C CA . ASN A 1 229 ? 2.900 -0.559 -21.217 1.00 94.81 229 ASN A CA 1
ATOM 1872 C C . ASN A 1 229 ? 3.119 -2.076 -21.266 1.00 94.81 229 ASN A C 1
ATOM 1874 O O . ASN A 1 229 ? 4.154 -2.534 -21.757 1.00 94.81 229 ASN A O 1
ATOM 1878 N N . PHE A 1 230 ? 2.128 -2.837 -20.803 1.00 95.00 230 PHE A N 1
ATOM 1879 C CA . PHE A 1 230 ? 2.152 -4.295 -20.815 1.00 95.00 230 PHE A CA 1
ATOM 1880 C C . PHE A 1 230 ? 0.926 -4.864 -21.515 1.00 95.00 230 PHE A C 1
ATOM 1882 O O . PHE A 1 230 ? -0.187 -4.387 -21.317 1.00 95.00 230 PHE A O 1
ATOM 1889 N N . GLU A 1 231 ? 1.133 -5.925 -22.288 1.00 93.94 231 GLU A N 1
ATOM 1890 C CA . GLU A 1 231 ? 0.061 -6.676 -22.940 1.00 93.94 231 GLU A CA 1
ATOM 1891 C C . GLU A 1 231 ? 0.304 -8.178 -22.790 1.00 93.94 231 GLU A C 1
ATOM 1893 O O . GLU A 1 231 ? 1.428 -8.648 -22.960 1.00 93.94 231 GLU A O 1
ATOM 1898 N N . ALA A 1 232 ? -0.743 -8.943 -22.481 1.00 95.00 232 ALA A N 1
ATOM 1899 C CA . ALA A 1 232 ? -0.683 -10.392 -22.309 1.00 95.00 232 ALA A CA 1
ATOM 1900 C C . ALA A 1 232 ? -1.533 -11.099 -23.376 1.00 95.00 232 ALA A C 1
ATOM 1902 O O . ALA A 1 232 ? -2.684 -10.725 -23.613 1.00 95.00 232 ALA A O 1
ATOM 1903 N N . ILE A 1 233 ? -0.962 -12.113 -24.032 1.00 94.25 233 ILE A N 1
ATOM 1904 C CA . ILE A 1 233 ? -1.612 -12.882 -25.101 1.00 94.25 233 ILE A CA 1
ATOM 1905 C C . ILE A 1 233 ? -1.237 -14.364 -24.967 1.00 94.25 233 ILE A C 1
ATOM 1907 O O . ILE A 1 233 ? -0.058 -14.725 -24.976 1.00 94.25 233 ILE A O 1
ATOM 1911 N N . ASN A 1 234 ? -2.248 -15.227 -24.893 1.00 92.12 234 ASN A N 1
ATOM 1912 C CA . ASN A 1 234 ? -2.097 -16.678 -24.971 1.00 92.12 234 ASN A CA 1
ATOM 1913 C C . ASN A 1 234 ? -2.063 -17.156 -26.421 1.00 92.12 234 ASN A C 1
ATOM 1915 O O . ASN A 1 234 ? -2.616 -16.512 -27.312 1.00 92.12 234 ASN A O 1
ATOM 1919 N N . ASN A 1 235 ? -1.466 -18.322 -26.651 1.00 89.38 235 ASN A N 1
ATOM 1920 C CA . ASN A 1 235 ? -1.400 -18.935 -27.978 1.00 89.38 235 ASN A CA 1
ATOM 1921 C C . ASN A 1 235 ? -2.799 -19.260 -28.533 1.00 89.38 235 ASN A C 1
ATOM 1923 O O . ASN A 1 235 ? -2.996 -19.250 -29.744 1.00 89.38 235 ASN A O 1
ATOM 1927 N N . ASP A 1 236 ? -3.780 -19.445 -27.646 1.00 87.81 236 ASP A N 1
ATOM 1928 C CA . ASP A 1 236 ? -5.196 -19.645 -27.980 1.00 87.81 236 ASP A CA 1
ATOM 1929 C C . ASP A 1 236 ? -5.916 -18.347 -28.416 1.00 87.81 236 ASP A C 1
ATOM 1931 O O . ASP A 1 236 ? -7.122 -18.347 -28.646 1.00 87.81 236 ASP A O 1
ATOM 1935 N N . GLY A 1 237 ? -5.215 -17.207 -28.461 1.00 86.56 237 GLY A N 1
ATOM 1936 C CA . GLY A 1 237 ? -5.780 -15.886 -28.767 1.00 86.56 237 GLY A CA 1
ATOM 1937 C C . GLY A 1 237 ? -6.439 -15.178 -27.575 1.00 86.56 237 GLY A C 1
ATOM 1938 O O . GLY A 1 237 ? -6.744 -13.987 -27.657 1.00 86.56 237 GLY A O 1
ATOM 1939 N N . ASN A 1 238 ? -6.612 -15.873 -26.446 1.00 91.38 238 ASN A N 1
ATOM 1940 C CA . ASN A 1 238 ? -7.116 -15.295 -25.200 1.00 91.38 238 ASN A CA 1
ATOM 1941 C C . ASN A 1 238 ? -6.160 -14.226 -24.648 1.00 91.38 238 ASN A C 1
ATOM 1943 O O . ASN A 1 238 ? -4.941 -14.386 -24.705 1.00 91.38 238 ASN A O 1
ATOM 1947 N N . ARG A 1 239 ? -6.710 -13.159 -24.058 1.00 91.88 239 ARG A N 1
ATOM 1948 C CA . ARG A 1 239 ? -5.942 -12.065 -23.441 1.00 91.88 239 ARG A CA 1
ATOM 1949 C C . ARG A 1 239 ? -6.151 -12.048 -21.924 1.00 91.88 239 ARG A C 1
ATOM 1951 O O . ARG A 1 239 ? -7.199 -11.583 -21.477 1.00 91.88 239 ARG A O 1
ATOM 1958 N N . PRO A 1 240 ? -5.207 -12.590 -21.135 1.00 91.75 240 PRO A N 1
ATOM 1959 C CA . PRO A 1 240 ? -5.233 -12.487 -19.680 1.00 91.75 240 PRO A CA 1
ATOM 1960 C C . PRO A 1 240 ? -5.268 -11.036 -19.194 1.00 91.75 240 PRO A C 1
ATOM 1962 O O . PRO A 1 240 ? -4.637 -10.166 -19.792 1.00 91.75 240 PRO A O 1
ATOM 1965 N N . ASP A 1 241 ? -5.953 -10.794 -18.073 1.00 93.25 241 ASP A N 1
ATOM 1966 C CA . ASP A 1 241 ? -5.892 -9.502 -17.384 1.00 93.25 241 ASP A CA 1
ATOM 1967 C C . ASP A 1 241 ? -4.481 -9.265 -16.825 1.00 93.25 241 ASP A C 1
ATOM 1969 O O . ASP A 1 241 ? -3.929 -10.114 -16.108 1.00 93.25 241 ASP A O 1
ATOM 1973 N N . ILE A 1 242 ? -3.911 -8.113 -17.177 1.00 94.62 242 ILE A N 1
ATOM 1974 C CA . ILE A 1 242 ? -2.570 -7.682 -16.794 1.00 94.62 242 ILE A CA 1
ATOM 1975 C C . ILE A 1 242 ? -2.624 -6.247 -16.287 1.00 94.62 242 ILE A C 1
ATOM 1977 O O . ILE A 1 242 ? -3.124 -5.346 -16.957 1.00 94.62 242 ILE A O 1
ATOM 1981 N N . ARG A 1 243 ? -2.076 -6.032 -15.093 1.00 94.50 243 ARG A N 1
ATOM 1982 C CA . ARG A 1 243 ? -2.055 -4.719 -14.445 1.00 94.50 243 ARG A CA 1
ATOM 1983 C C . ARG A 1 243 ? -0.636 -4.208 -14.357 1.00 94.50 243 ARG A C 1
ATOM 1985 O O . ARG A 1 243 ? 0.229 -4.884 -13.803 1.00 94.50 243 ARG A O 1
ATOM 1992 N N . SER A 1 244 ? -0.404 -3.011 -14.875 1.00 94.75 244 SER A N 1
ATOM 1993 C CA . SER A 1 244 ? 0.877 -2.319 -14.742 1.00 94.75 244 SER A CA 1
ATOM 1994 C C . SER A 1 244 ? 1.084 -1.871 -13.298 1.00 94.75 244 SER A C 1
ATOM 1996 O O . SER A 1 244 ? 0.178 -1.314 -12.676 1.00 94.75 244 SER A O 1
ATOM 1998 N N . LEU A 1 245 ? 2.285 -2.099 -12.771 1.00 93.81 245 LEU A N 1
ATOM 1999 C CA . LEU A 1 245 ? 2.670 -1.730 -11.415 1.00 93.81 245 LEU A CA 1
ATOM 2000 C C . LEU A 1 245 ? 3.769 -0.683 -11.445 1.00 93.81 245 LEU A C 1
ATOM 2002 O O . LEU A 1 245 ? 4.811 -0.861 -12.084 1.00 93.81 245 LEU A O 1
ATOM 2006 N N . LYS A 1 246 ? 3.555 0.392 -10.694 1.00 91.25 246 LYS A N 1
ATOM 2007 C CA . LYS A 1 246 ? 4.554 1.429 -10.466 1.00 91.25 246 LYS A CA 1
ATOM 2008 C C . LYS A 1 246 ? 5.066 1.374 -9.035 1.00 91.25 246 LYS A C 1
ATOM 2010 O O . LYS A 1 246 ? 4.320 1.089 -8.100 1.00 91.25 246 LYS A O 1
ATOM 2015 N N . SER A 1 247 ? 6.343 1.695 -8.902 1.00 90.38 247 SER A N 1
ATOM 2016 C CA . SER A 1 247 ? 7.055 1.756 -7.636 1.00 90.38 247 SER A CA 1
ATOM 2017 C C . SER A 1 247 ? 6.909 3.149 -7.026 1.00 90.38 247 SER A C 1
ATOM 2019 O O . SER A 1 247 ? 7.287 4.136 -7.658 1.00 90.38 247 SER A O 1
ATOM 2021 N N . GLU A 1 248 ? 6.389 3.245 -5.805 1.00 89.31 248 GLU A N 1
ATOM 2022 C CA . GLU A 1 248 ? 6.324 4.497 -5.044 1.00 89.31 248 GLU A CA 1
ATOM 2023 C C . GLU A 1 248 ? 6.769 4.284 -3.597 1.00 89.31 248 GLU A C 1
ATOM 2025 O O . GLU A 1 248 ? 6.534 3.237 -3.002 1.00 89.31 248 GLU A O 1
ATOM 2030 N N . THR A 1 249 ? 7.428 5.286 -3.021 1.00 90.31 249 THR A N 1
ATOM 2031 C CA . THR A 1 249 ? 7.822 5.275 -1.611 1.00 90.31 249 THR A CA 1
ATOM 2032 C C . THR A 1 249 ? 6.681 5.780 -0.745 1.00 90.31 249 THR A C 1
ATOM 2034 O O . THR A 1 249 ? 6.041 6.782 -1.079 1.00 90.31 249 THR A O 1
ATOM 2037 N N . ILE A 1 250 ? 6.455 5.129 0.393 1.00 91.75 250 ILE A N 1
ATOM 2038 C CA . ILE A 1 250 ? 5.513 5.622 1.399 1.00 91.75 250 ILE A CA 1
ATOM 2039 C C . ILE A 1 250 ? 6.223 6.673 2.247 1.00 91.75 250 ILE A C 1
ATOM 2041 O O . ILE A 1 250 ? 7.205 6.391 2.927 1.00 91.75 250 ILE A O 1
ATOM 2045 N N . ASN A 1 251 ? 5.703 7.893 2.236 1.00 91.31 251 ASN A N 1
ATOM 2046 C CA . ASN A 1 251 ? 6.250 9.009 2.999 1.00 91.31 251 ASN A CA 1
ATOM 2047 C C . ASN A 1 251 ? 5.600 9.136 4.377 1.00 91.31 251 ASN A C 1
ATOM 2049 O O . ASN A 1 251 ? 6.257 9.551 5.325 1.00 91.31 251 ASN A O 1
ATOM 2053 N N . ASN A 1 252 ? 4.306 8.827 4.487 1.00 89.25 252 ASN A N 1
ATOM 2054 C CA . ASN A 1 252 ? 3.570 8.966 5.739 1.00 89.25 252 ASN A CA 1
ATOM 2055 C C . ASN A 1 252 ? 2.335 8.055 5.773 1.00 89.25 252 ASN A C 1
ATOM 2057 O O . ASN A 1 252 ? 1.853 7.614 4.730 1.00 89.25 252 ASN A O 1
ATOM 2061 N N . VAL A 1 253 ? 1.776 7.843 6.961 1.00 89.31 253 VAL A N 1
ATOM 2062 C CA . VAL A 1 253 ? 0.470 7.210 7.168 1.00 89.31 253 VAL A CA 1
ATOM 2063 C C . VAL A 1 253 ? -0.456 8.233 7.812 1.00 89.31 253 VAL A C 1
ATOM 2065 O O . VAL A 1 253 ? -0.106 8.878 8.795 1.00 89.31 253 VAL A O 1
ATOM 2068 N N . ILE A 1 254 ? -1.646 8.406 7.250 1.00 86.81 254 ILE A N 1
ATOM 2069 C CA . ILE A 1 254 ? -2.614 9.408 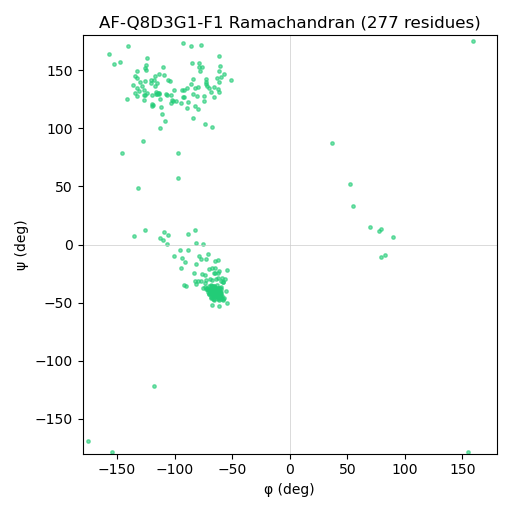7.691 1.00 86.81 254 ILE A CA 1
ATOM 2070 C C . ILE A 1 254 ? -3.921 8.709 8.022 1.00 86.81 254 ILE A C 1
ATOM 2072 O O . ILE A 1 254 ? -4.457 7.963 7.208 1.00 86.81 254 ILE A O 1
ATOM 2076 N N . PHE A 1 255 ? -4.482 9.001 9.189 1.00 80.31 255 PHE A N 1
ATOM 2077 C CA . PHE A 1 255 ? -5.832 8.573 9.528 1.00 80.31 255 PHE A CA 1
ATOM 2078 C C . PHE A 1 255 ? -6.827 9.675 9.202 1.00 80.31 255 PHE A C 1
ATOM 2080 O O . PHE A 1 255 ? -6.746 10.784 9.726 1.00 80.31 255 PHE A O 1
ATOM 2087 N N . LYS A 1 256 ? -7.794 9.363 8.339 1.00 77.19 256 LYS A N 1
ATOM 2088 C CA . LYS A 1 256 ? -8.906 10.264 8.035 1.00 77.19 256 LYS A CA 1
ATOM 2089 C C . LYS A 1 256 ? -10.211 9.483 8.058 1.00 77.19 256 LYS A C 1
ATOM 2091 O O . LYS A 1 256 ? -10.322 8.427 7.440 1.00 77.19 256 LYS A O 1
ATOM 2096 N N . ASN A 1 257 ? -11.199 10.007 8.782 1.00 72.62 257 ASN A N 1
ATOM 2097 C CA . ASN A 1 257 ? -12.555 9.453 8.869 1.00 72.62 257 ASN A CA 1
ATOM 2098 C C . ASN A 1 257 ? -12.610 7.969 9.298 1.00 72.62 257 ASN A C 1
ATOM 2100 O O . ASN A 1 257 ? -13.473 7.224 8.847 1.00 72.62 257 ASN A O 1
ATOM 2104 N N . GLY A 1 258 ? -11.683 7.524 10.155 1.00 73.25 258 GLY A N 1
ATOM 2105 C CA . GLY A 1 258 ? -11.620 6.129 10.613 1.00 73.25 258 GLY A CA 1
ATOM 2106 C C . GLY A 1 258 ? -11.020 5.139 9.607 1.00 73.25 258 GLY A C 1
ATOM 2107 O O . GLY A 1 258 ? -11.114 3.942 9.841 1.00 73.25 258 GLY A O 1
ATOM 2108 N N . SER A 1 259 ? -10.401 5.626 8.527 1.00 79.00 259 SER A N 1
ATOM 2109 C CA . SER A 1 259 ? -9.629 4.824 7.569 1.00 79.00 259 SER A CA 1
ATOM 2110 C C . SER A 1 259 ? -8.165 5.265 7.562 1.00 79.00 259 SER A C 1
ATOM 2112 O O . SER A 1 259 ? -7.874 6.468 7.590 1.00 79.00 259 SER A O 1
ATOM 2114 N N . SER A 1 260 ? -7.247 4.300 7.545 1.00 84.19 260 SER A N 1
ATOM 2115 C CA . SER A 1 260 ? -5.819 4.549 7.350 1.00 84.19 260 SER A CA 1
ATOM 2116 C C . SER A 1 260 ? -5.524 4.736 5.867 1.00 84.19 260 SER A C 1
ATOM 2118 O O . SER A 1 260 ? -5.857 3.871 5.060 1.00 84.19 260 SER A O 1
ATOM 2120 N N . LYS A 1 261 ? -4.853 5.824 5.512 1.00 89.00 261 LYS A N 1
ATOM 2121 C CA . LYS A 1 261 ? -4.373 6.091 4.158 1.00 89.00 261 LYS A CA 1
ATOM 2122 C C . LYS A 1 261 ? -2.860 6.188 4.152 1.00 89.00 261 LYS A C 1
ATOM 2124 O O . LYS A 1 261 ? -2.267 6.762 5.064 1.00 89.00 261 LYS A O 1
ATOM 2129 N N . LEU A 1 262 ? -2.242 5.660 3.108 1.00 89.81 262 LEU A N 1
ATOM 2130 C CA . LEU A 1 262 ? -0.813 5.793 2.8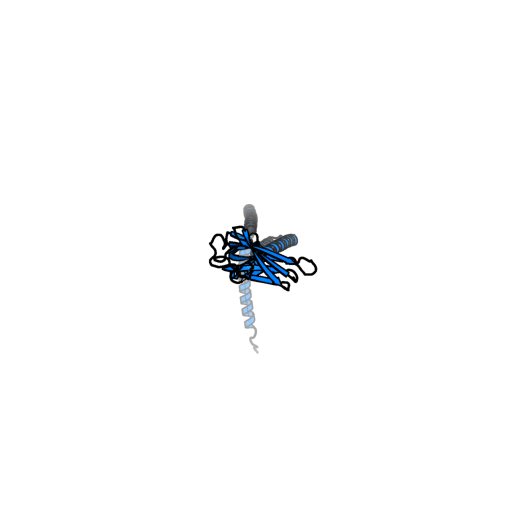69 1.00 89.81 262 LEU A CA 1
ATOM 2131 C C . LEU A 1 262 ? -0.588 7.020 1.993 1.00 89.81 262 LEU A C 1
ATOM 2133 O O . LEU A 1 262 ? -1.201 7.163 0.935 1.00 89.81 262 LEU A O 1
ATOM 2137 N N . SER A 1 263 ? 0.281 7.916 2.446 1.00 90.69 263 SER A N 1
ATOM 2138 C CA . SER A 1 263 ? 0.755 9.038 1.650 1.00 90.69 263 SER A CA 1
ATOM 2139 C C . SER A 1 263 ? 1.991 8.613 0.887 1.00 90.69 263 SER A C 1
ATOM 2141 O O . SER A 1 263 ? 3.027 8.314 1.481 1.00 90.69 263 SER A O 1
ATOM 2143 N N . LEU A 1 264 ? 1.884 8.645 -0.430 1.00 87.25 264 LEU A N 1
ATOM 2144 C CA . LEU A 1 264 ? 2.981 8.405 -1.350 1.00 87.25 264 LEU A CA 1
ATOM 2145 C C . LEU A 1 264 ? 3.660 9.727 -1.723 1.00 87.25 264 LEU A C 1
ATOM 2147 O O . LEU A 1 264 ? 3.191 10.825 -1.380 1.00 87.25 264 LEU A O 1
ATOM 2151 N N . GLY A 1 265 ? 4.767 9.620 -2.456 1.00 76.62 265 GLY A N 1
ATOM 2152 C CA . GLY A 1 265 ? 5.457 10.767 -3.035 1.00 76.62 265 GLY A CA 1
ATOM 2153 C C . GLY A 1 265 ? 4.504 11.678 -3.823 1.00 76.62 265 GLY A C 1
ATOM 2154 O O . GLY A 1 265 ? 3.597 11.217 -4.512 1.00 76.62 265 GLY A O 1
ATOM 2155 N N . ARG A 1 266 ? 4.715 12.999 -3.724 1.00 71.19 266 ARG A N 1
ATOM 2156 C CA . ARG A 1 266 ? 3.861 14.059 -4.314 1.00 71.19 266 ARG A CA 1
ATOM 2157 C C . ARG A 1 266 ? 2.471 14.216 -3.670 1.00 71.19 266 ARG A C 1
ATOM 2159 O O . ARG A 1 266 ? 1.616 14.884 -4.241 1.00 71.19 266 ARG A O 1
ATOM 2166 N N . GLY A 1 267 ? 2.250 13.649 -2.480 1.00 69.69 267 GLY A N 1
ATOM 2167 C CA . GLY A 1 267 ? 1.034 13.873 -1.686 1.00 69.69 267 GLY A CA 1
ATOM 2168 C C . GLY A 1 267 ? -0.183 13.063 -2.140 1.00 69.69 267 GLY A C 1
ATOM 2169 O O . GLY A 1 267 ? -1.303 13.346 -1.711 1.00 69.69 267 GLY A O 1
ATOM 2170 N N . LYS A 1 268 ? 0.010 12.052 -2.998 1.00 84.94 268 LYS A N 1
ATOM 2171 C CA . LYS A 1 268 ? -1.057 11.114 -3.361 1.00 84.94 268 LYS A CA 1
ATOM 2172 C C . LYS A 1 268 ? -1.401 10.256 -2.141 1.00 84.94 268 LYS A C 1
ATOM 2174 O O . LYS A 1 268 ? -0.512 9.688 -1.516 1.00 84.94 268 LYS A O 1
ATOM 2179 N N . LEU A 1 269 ? -2.689 10.146 -1.831 1.00 88.75 269 LEU A N 1
ATOM 2180 C CA . LEU A 1 269 ? -3.197 9.264 -0.783 1.00 88.75 269 LEU A CA 1
ATOM 2181 C C . LEU A 1 269 ? -3.813 8.025 -1.423 1.00 88.75 269 LEU A C 1
ATOM 2183 O O . LEU A 1 269 ? -4.671 8.165 -2.294 1.00 88.75 269 LEU A O 1
ATOM 2187 N N . ILE A 1 270 ? -3.405 6.849 -0.965 1.00 89.12 270 ILE A N 1
ATOM 2188 C CA . ILE A 1 270 ? -3.987 5.564 -1.363 1.00 89.12 270 ILE A CA 1
ATOM 2189 C C . ILE A 1 270 ? -4.458 4.793 -0.134 1.00 89.12 270 ILE A C 1
ATOM 2191 O O . ILE A 1 270 ? -4.020 5.066 0.989 1.00 89.12 270 ILE A O 1
ATOM 2195 N N . ASP A 1 271 ? -5.345 3.831 -0.339 1.00 89.62 271 ASP A N 1
ATOM 2196 C CA . ASP A 1 271 ? -5.636 2.831 0.682 1.00 89.62 271 ASP A CA 1
ATOM 2197 C C . ASP A 1 271 ? -4.500 1.790 0.761 1.00 89.62 271 ASP A C 1
ATOM 2199 O O . ASP A 1 271 ? -3.799 1.538 -0.219 1.00 89.62 271 ASP A O 1
ATOM 2203 N N . PHE A 1 272 ? -4.300 1.165 1.924 1.00 85.25 272 PHE A N 1
ATOM 2204 C CA . PHE A 1 272 ? -3.317 0.083 2.052 1.00 85.25 272 PHE A CA 1
ATOM 2205 C C . PHE A 1 272 ? -3.711 -1.147 1.217 1.00 85.25 272 PHE A C 1
ATOM 2207 O O . PHE A 1 272 ? -2.841 -1.914 0.819 1.00 85.25 272 PHE A O 1
ATOM 2214 N N . THR A 1 273 ? -5.003 -1.317 0.922 1.00 87.56 273 THR A N 1
ATOM 2215 C CA . THR A 1 273 ? -5.529 -2.377 0.046 1.00 87.56 273 THR A CA 1
ATOM 2216 C C . THR A 1 273 ? -5.113 -2.224 -1.419 1.00 87.56 273 THR A C 1
ATOM 2218 O O . THR A 1 273 ? -5.119 -3.205 -2.156 1.00 87.56 273 THR A O 1
ATOM 2221 N N . GLU A 1 274 ? -4.705 -1.024 -1.842 1.00 88.81 274 GLU A N 1
ATOM 2222 C CA . GLU A 1 274 ? -4.169 -0.776 -3.187 1.00 88.81 274 GLU A CA 1
ATOM 2223 C C . GLU A 1 274 ? -2.701 -1.219 -3.328 1.00 88.81 274 GLU A C 1
ATOM 2225 O O . GLU A 1 274 ? -2.157 -1.242 -4.436 1.00 88.81 274 GLU A O 1
ATOM 2230 N N . VAL A 1 275 ? -2.035 -1.563 -2.220 1.00 89.75 275 VAL A N 1
ATOM 2231 C CA . VAL A 1 275 ? -0.652 -2.046 -2.229 1.00 89.75 275 VAL A CA 1
ATOM 2232 C C . VAL A 1 275 ? -0.619 -3.515 -2.629 1.00 89.75 275 VAL A C 1
ATOM 2234 O O . VAL A 1 275 ? -1.115 -4.384 -1.918 1.00 89.75 275 VAL A O 1
ATOM 2237 N N . ILE A 1 276 ? 0.025 -3.798 -3.760 1.00 89.00 276 ILE A N 1
ATOM 2238 C CA . ILE A 1 276 ? 0.112 -5.150 -4.327 1.00 89.00 276 ILE A CA 1
ATOM 2239 C C . ILE A 1 276 ? 1.350 -5.886 -3.810 1.00 89.00 276 ILE A C 1
ATOM 2241 O O . ILE A 1 276 ? 1.316 -7.094 -3.584 1.00 89.00 276 ILE A O 1
ATOM 2245 N N . SER A 1 277 ? 2.458 -5.173 -3.603 1.00 86.00 277 SER A N 1
ATOM 2246 C CA . SER A 1 277 ? 3.630 -5.734 -2.927 1.00 86.00 277 SER A CA 1
ATOM 2247 C C . SER A 1 277 ? 4.454 -4.656 -2.237 1.00 86.00 277 SER A C 1
ATOM 2249 O O . SER A 1 277 ? 4.428 -3.493 -2.639 1.00 86.00 277 SER A O 1
ATOM 2251 N N . ILE A 1 278 ? 5.201 -5.069 -1.217 1.00 86.12 278 ILE A N 1
ATOM 2252 C CA . ILE A 1 278 ? 6.126 -4.229 -0.454 1.00 86.12 278 ILE A CA 1
ATOM 2253 C C . ILE A 1 278 ? 7.549 -4.727 -0.727 1.00 86.12 278 ILE A C 1
ATOM 2255 O O . ILE A 1 278 ? 7.756 -5.918 -0.995 1.00 86.12 278 ILE A O 1
ATOM 2259 N N . GLU A 1 279 ? 8.506 -3.808 -0.728 1.00 79.00 279 GLU A N 1
ATOM 2260 C CA . GLU A 1 279 ? 9.947 -4.061 -0.810 1.00 79.00 279 GLU A CA 1
ATOM 2261 C C . GLU A 1 279 ? 10.619 -3.928 0.566 1.00 79.00 279 GLU A C 1
ATOM 2263 O O . GLU A 1 279 ? 10.233 -3.034 1.360 1.00 79.00 279 GLU A O 1
#

pLDDT: mean 76.03, std 17.9, range [32.56, 95.56]

Radius of gyration: 48.44 Å; Cα contacts (8 Å, |Δi|>4): 340; chains: 1; bounding box: 78×55×151 Å

Secondary structure (DSSP, 8-state):
-------HHHHHHHHHHHHHHHHHHHHHHHHHHTTS----HHHHHHHHHHHHHHHHHHHHHHHHHHHHHHHHHTT---HHHHHHHHHHHHHHHHHH--TTS---THHHHHHHHHHHHHHHHHHHHHHHHHHHHHHHHHHHHHHHTTTT-EEEEES--EEETTS--EEEEEESS-EEEEEEEEEETT--EEEEEEEEEPSEEEEEEGGG---BSPP-TTS-GGGSEEEEEEEEE-TTS----EEEEEEEEEEEEEEETTEEEEEEGGG-EEEGGGEEEE-

Sequence (279 aa):
MKIPISDISKEKDTINLNNHINQINLKKRNIFQEKFFIDNTDDIKKYSNELENKKNEKFFEENIEKKNIFKEINNSNNLQSLTDNFLKMILVQIKNQDPTHPIDNNHLTTQMTQMHTALGIEKLNKSIQEIKQTMNNSQYINLSNWIGKTVMIEGNPIISFNGNTNYGFQLSTKSDNVFLTLTDLEGNIYKEQFKNLKSGVYKLNIKNANTNPAINENFPESRKTFKVNFEAINNDGNRPDIRSLK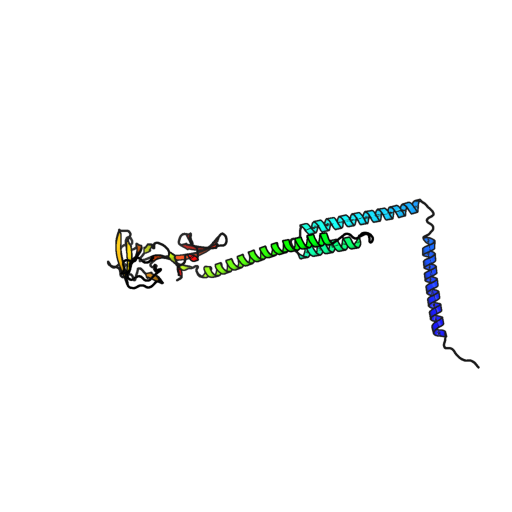SETINNVIFKNGSSKLSLGRGKLIDFTEVISIE

Nearest PDB structures (foldseek):
  7bhq-assembly1_A  TM=6.344E-01  e=3.460E-13  Salmonella enterica subsp. enterica serovar Typhi
  7eha-assembly1_B  TM=8.186E-01  e=6.683E-11  Salmonella enterica subsp. enterica serovar Typhimurium str. LT2
  7eha-assembly1_E  TM=7.935E-01  e=5.355E-11  Salmonella enterica subsp. enterica serovar Typhimurium str. LT2
  7eha-assembly1_D  TM=7.477E-01  e=3.153E-10  Salmonella enterica subsp. enterica serovar Typhimurium str. LT2
  3c12-assembly1_A-2  TM=5.963E-01  e=3.393E-07  Xanthomonas campestris pv. campestris

Mean predicted aligned error: 17.27 Å